Protein AF-L0AUC4-F1 (afdb_monomer_lite)

Secondary structure (DSSP, 8-state):
-----PPPEEEEE--SSS----TTS-TTEEEEE-TT---TTEEEEEEEESSS--EEEEEEEETTEEPSS--SEEEEEEEEEEEESSTTS--EEEEEEEEEETTEEEEEEEEEEEETTEEEEEEE------HHHHHHHHHHHH-S-TTTS-S--TTEEEE-GGGHHHHHHHHHHHHHHHHHHHHHHHHHHHHHHHHS-HHHHTTS-----

Sequence (209 aa):
MESRIDNPTFTIDLKRDQDYSLAQNAEVITVSNNQLLQIDGYNVCLHKPTKDGDYKVNKFLFGGEQEGLPKDLQNVTSVNVFVPETDSVKLIVRVCVAMVFNNETINLALYFVEDTENWSIYLYMEDFEHVGKIREVIDIFNCTDPLELSFNHDALFKIQLENLNSQIEEAATSYLYSKYDLWTRITRWVQELFSLPQGLRNSHFAPFF

pLDDT: mean 78.93, std 14.32, range [34.53, 94.69]

Radius of gyration: 20.67 Å; chains: 1; bounding box: 38×56×66 Å

Structure (mmCIF, N/CA/C/O backbone):
data_AF-L0AUC4-F1
#
_entry.id   AF-L0AUC4-F1
#
loop_
_atom_site.group_PDB
_atom_site.id
_atom_site.type_symbol
_atom_site.label_atom_id
_atom_site.label_alt_id
_atom_site.label_comp_id
_atom_site.label_asym_id
_atom_site.label_entity_id
_atom_site.label_seq_id
_atom_site.pdbx_PDB_ins_code
_atom_site.Cartn_x
_atom_site.Cartn_y
_atom_site.Cartn_z
_atom_site.occupancy
_atom_site.B_iso_or_equiv
_atom_site.auth_seq_id
_atom_site.auth_comp_id
_atom_site.auth_asym_id
_atom_site.auth_atom_id
_atom_site.pdbx_PDB_model_num
ATOM 1 N N . MET A 1 1 ? 17.150 30.083 -2.539 1.00 37.28 1 MET A N 1
ATOM 2 C CA . MET A 1 1 ? 16.573 29.533 -1.298 1.00 37.28 1 MET A CA 1
ATOM 3 C C . MET A 1 1 ? 15.227 28.965 -1.702 1.00 37.28 1 MET A C 1
ATOM 5 O O . MET A 1 1 ? 14.257 29.704 -1.772 1.00 37.28 1 MET A O 1
ATOM 9 N N . GLU A 1 2 ? 15.209 27.715 -2.156 1.00 34.53 2 GLU A N 1
ATOM 10 C CA . GLU A 1 2 ? 13.952 27.041 -2.482 1.00 34.53 2 GLU A CA 1
ATOM 11 C C . GLU A 1 2 ? 13.257 26.759 -1.154 1.00 34.53 2 GLU A C 1
ATOM 13 O O . GLU A 1 2 ? 13.832 26.123 -0.268 1.00 34.53 2 GLU A O 1
ATOM 18 N N . SER A 1 3 ? 12.068 27.327 -0.963 1.00 36.88 3 SER A N 1
ATOM 19 C CA . SER A 1 3 ? 11.207 26.941 0.145 1.00 36.88 3 SER A CA 1
ATOM 20 C C . SER A 1 3 ? 10.953 25.447 0.001 1.00 36.88 3 SER A C 1
ATOM 22 O O . SER A 1 3 ? 10.359 25.037 -0.996 1.00 36.88 3 SER A O 1
ATOM 24 N N . ARG A 1 4 ? 11.412 24.636 0.961 1.00 42.62 4 ARG A N 1
ATOM 25 C CA . ARG A 1 4 ? 10.915 23.268 1.102 1.00 42.62 4 ARG A CA 1
ATOM 26 C C . ARG A 1 4 ? 9.406 23.391 1.264 1.00 42.62 4 ARG A C 1
ATOM 28 O O . ARG A 1 4 ? 8.939 23.891 2.282 1.00 42.62 4 ARG A O 1
ATOM 35 N N . ILE A 1 5 ? 8.664 23.064 0.213 1.00 54.06 5 ILE A N 1
ATOM 36 C CA . ILE A 1 5 ? 7.237 22.825 0.346 1.00 54.06 5 ILE A CA 1
ATOM 37 C C . ILE A 1 5 ? 7.192 21.523 1.129 1.00 54.06 5 ILE A C 1
ATOM 39 O O . ILE A 1 5 ? 7.572 20.481 0.602 1.00 54.06 5 ILE A O 1
ATOM 43 N N . ASP A 1 6 ? 6.875 21.607 2.418 1.00 71.25 6 ASP A N 1
ATOM 44 C CA . ASP A 1 6 ? 6.679 20.408 3.218 1.00 71.25 6 ASP A CA 1
ATOM 45 C C . ASP A 1 6 ? 5.544 19.607 2.574 1.00 71.25 6 ASP A C 1
ATOM 47 O O . ASP A 1 6 ? 4.455 20.141 2.332 1.00 71.25 6 ASP A O 1
ATOM 51 N N . ASN A 1 7 ? 5.814 18.339 2.252 1.00 80.50 7 ASN A N 1
ATOM 52 C CA . ASN A 1 7 ? 4.812 17.459 1.667 1.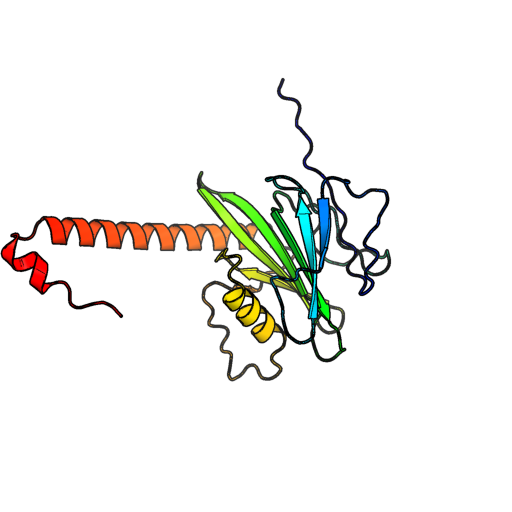00 80.50 7 ASN A CA 1
ATOM 53 C C . ASN A 1 7 ? 3.585 17.389 2.596 1.00 80.50 7 ASN A C 1
ATOM 55 O O . ASN A 1 7 ? 3.751 17.309 3.824 1.00 80.50 7 ASN A O 1
ATOM 59 N N . PRO A 1 8 ? 2.353 17.401 2.047 1.00 88.69 8 PRO A N 1
ATOM 60 C CA . PRO A 1 8 ? 1.145 17.269 2.848 1.00 88.69 8 PRO A CA 1
ATOM 61 C C . PRO A 1 8 ? 1.261 16.065 3.779 1.00 88.69 8 PRO A C 1
ATOM 63 O O . PRO A 1 8 ? 1.722 15.002 3.376 1.00 88.69 8 PRO A O 1
ATOM 66 N N . THR A 1 9 ? 0.881 16.230 5.040 1.00 89.81 9 THR A N 1
ATOM 67 C CA . THR A 1 9 ? 0.998 15.165 6.038 1.00 89.81 9 THR A CA 1
ATOM 68 C C . THR A 1 9 ? -0.386 14.638 6.398 1.00 89.81 9 THR A C 1
ATOM 70 O O . THR A 1 9 ? -1.322 15.413 6.600 1.00 89.81 9 THR A O 1
ATOM 73 N N . PHE A 1 10 ? -0.515 13.315 6.482 1.00 90.69 10 PHE A N 1
ATOM 74 C CA . PHE A 1 10 ? -1.773 12.639 6.775 1.00 90.69 10 PHE A CA 1
ATOM 75 C C . PHE A 1 10 ? -1.576 11.540 7.822 1.00 90.69 10 PHE A C 1
ATOM 77 O O . PHE A 1 10 ? -0.601 10.788 7.787 1.00 90.69 10 PHE A O 1
ATOM 84 N N . THR A 1 11 ? -2.498 11.451 8.773 1.00 91.25 11 THR A N 1
ATOM 85 C CA . THR A 1 11 ? -2.613 10.339 9.718 1.00 91.25 11 THR A CA 1
ATOM 86 C C . THR A 1 11 ? -3.752 9.442 9.268 1.00 91.25 11 THR A C 1
ATOM 88 O O . THR A 1 11 ? -4.858 9.923 9.021 1.00 91.25 11 THR A O 1
ATOM 91 N N . ILE A 1 12 ? -3.476 8.147 9.168 1.00 89.56 12 ILE A N 1
ATOM 92 C CA . ILE A 1 12 ? -4.451 7.158 8.720 1.00 89.56 12 ILE A CA 1
ATOM 93 C C . ILE A 1 12 ? -5.047 6.495 9.955 1.00 89.56 12 ILE A C 1
ATOM 95 O O . ILE A 1 12 ? -4.340 5.792 10.671 1.00 89.56 12 ILE A O 1
ATOM 99 N N . ASP A 1 13 ? -6.327 6.740 10.216 1.00 86.62 13 ASP A N 1
ATOM 100 C CA . ASP A 1 13 ? -7.080 5.921 11.164 1.00 86.62 13 ASP A CA 1
ATOM 101 C C . ASP A 1 13 ? -7.479 4.621 10.461 1.00 86.62 13 ASP A C 1
ATOM 103 O O . ASP A 1 13 ? -7.867 4.647 9.305 1.00 86.62 13 ASP A O 1
ATOM 107 N N . LEU A 1 14 ? -7.301 3.480 11.104 1.00 87.12 14 LEU A N 1
ATOM 108 C CA . LEU A 1 14 ? -7.606 2.147 10.590 1.00 87.12 14 LEU A CA 1
ATOM 109 C C . LEU A 1 14 ? -8.900 1.604 11.183 1.00 87.12 14 LEU A C 1
ATOM 111 O O . LEU A 1 14 ? -9.285 0.467 10.897 1.00 87.12 14 LEU A O 1
ATOM 115 N N . LYS A 1 15 ? -9.566 2.403 12.022 1.00 74.38 15 LYS A N 1
ATOM 116 C CA . LYS A 1 15 ? -10.852 2.040 12.582 1.00 74.38 15 LYS A CA 1
ATOM 117 C C . LYS A 1 15 ? -11.817 1.708 11.442 1.00 74.38 15 LYS A C 1
ATOM 119 O O . LYS A 1 15 ? -11.836 2.339 10.388 1.00 74.38 15 LYS A O 1
ATOM 124 N N . ARG A 1 16 ? -12.594 0.645 11.648 1.00 68.38 16 ARG A N 1
ATOM 125 C CA . ARG A 1 16 ? -13.522 0.084 10.654 1.00 68.38 16 ARG A CA 1
ATOM 126 C C . ARG A 1 16 ? -14.772 0.961 10.447 1.00 68.38 16 ARG A C 1
ATOM 128 O O . ARG A 1 16 ? -15.799 0.465 9.994 1.00 68.38 16 ARG A O 1
ATOM 135 N N . ASP A 1 17 ? -14.719 2.235 10.827 1.00 59.97 17 ASP A N 1
ATOM 136 C CA . ASP A 1 17 ? -15.778 3.219 10.657 1.00 59.97 17 ASP A CA 1
ATOM 137 C C . ASP A 1 17 ? -15.373 4.284 9.630 1.00 59.97 17 ASP A C 1
ATOM 139 O O . ASP A 1 17 ? -14.209 4.590 9.403 1.00 59.97 17 ASP A O 1
ATOM 143 N N . GLN A 1 18 ? -16.368 4.811 8.924 1.00 52.47 18 GLN A N 1
ATOM 144 C CA . GLN A 1 18 ? -16.164 5.647 7.738 1.00 52.47 18 GLN A CA 1
ATOM 145 C C . GLN A 1 18 ? -15.697 7.082 8.065 1.00 52.47 18 GLN A C 1
ATOM 147 O O . GLN A 1 18 ? -15.513 7.890 7.154 1.00 52.47 18 GLN A O 1
ATOM 152 N N . ASP A 1 19 ? -15.481 7.409 9.342 1.00 56.19 19 ASP A N 1
ATOM 153 C CA . ASP A 1 19 ? -15.193 8.764 9.817 1.00 56.19 19 ASP A CA 1
ATOM 154 C C . ASP A 1 19 ? -13.679 9.012 9.966 1.00 56.19 19 ASP A C 1
ATOM 156 O O . ASP A 1 19 ? -13.145 9.191 11.056 1.00 56.19 19 ASP A O 1
ATOM 160 N N . TYR A 1 20 ? -12.967 9.113 8.840 1.00 61.56 20 TYR A N 1
ATOM 161 C CA . TYR A 1 20 ? -11.516 9.388 8.784 1.00 61.56 20 TYR A CA 1
ATOM 162 C C . TYR A 1 20 ? -11.139 10.868 9.046 1.00 61.56 20 TYR A C 1
ATOM 164 O O . TYR A 1 20 ? -10.078 11.353 8.636 1.00 61.56 20 TYR A O 1
ATOM 172 N N . SER A 1 21 ? -12.013 11.629 9.708 1.00 59.97 21 SER A N 1
ATOM 173 C CA . SER A 1 21 ? -11.888 13.086 9.847 1.00 59.97 21 SER A CA 1
ATOM 174 C C . SER A 1 21 ? -11.099 13.482 11.099 1.00 59.97 21 SER A C 1
ATOM 176 O O . SER A 1 21 ? -11.662 13.887 12.115 1.00 59.97 21 SER A O 1
ATOM 178 N N . LEU A 1 22 ? -9.767 13.408 11.023 1.00 67.75 22 LEU A N 1
ATOM 179 C CA . LEU A 1 22 ? -8.876 13.985 12.034 1.00 67.75 22 LEU A CA 1
ATOM 180 C C . LEU A 1 22 ? -8.555 15.444 11.680 1.00 67.75 22 LEU A C 1
ATOM 182 O O . LEU A 1 22 ? -8.049 15.720 10.599 1.00 67.75 22 LEU A O 1
ATOM 186 N N . ALA A 1 23 ? -8.759 16.378 12.617 1.00 67.12 23 ALA A N 1
ATOM 187 C CA . ALA A 1 23 ? -8.572 17.826 12.398 1.00 67.12 23 ALA A CA 1
ATOM 188 C C . ALA A 1 23 ? -7.155 18.253 11.947 1.00 67.12 23 ALA A C 1
ATOM 190 O O . ALA A 1 23 ? -6.955 19.369 11.483 1.00 67.12 23 ALA A O 1
ATOM 191 N N . GLN A 1 24 ? -6.168 17.376 12.118 1.00 76.75 24 GLN A N 1
ATOM 192 C CA . GLN A 1 24 ? -4.754 17.577 11.783 1.00 76.75 24 GLN A CA 1
ATOM 193 C C . GLN A 1 24 ? -4.371 17.022 10.399 1.00 76.75 24 GLN A C 1
ATOM 195 O O . GLN A 1 24 ? -3.228 17.178 9.974 1.00 76.75 24 GLN A O 1
ATOM 200 N N . ASN A 1 25 ? -5.303 16.369 9.701 1.00 82.75 25 ASN A N 1
ATOM 201 C CA . ASN A 1 25 ? -5.076 15.846 8.361 1.00 82.75 25 ASN A CA 1
ATOM 202 C C . ASN A 1 25 ? -5.181 16.959 7.314 1.00 82.75 25 ASN A C 1
ATOM 204 O O . ASN A 1 25 ? -6.081 17.794 7.363 1.00 82.75 25 ASN A O 1
ATOM 208 N N . ALA A 1 26 ? -4.261 16.961 6.348 1.00 82.31 26 ALA A N 1
ATOM 209 C CA . ALA A 1 26 ? -4.276 17.940 5.270 1.00 82.31 26 ALA A CA 1
ATOM 210 C C . ALA A 1 26 ? -5.518 17.773 4.372 1.00 82.31 26 ALA A C 1
ATOM 212 O O . ALA A 1 26 ? -5.733 16.703 3.806 1.00 82.31 26 ALA A O 1
ATOM 213 N N . GLU A 1 27 ? -6.281 18.855 4.169 1.00 83.56 27 GLU A N 1
ATOM 214 C CA . GLU A 1 27 ? -7.519 18.874 3.359 1.00 83.56 27 GLU A CA 1
ATOM 215 C C . GLU A 1 27 ? -7.305 18.475 1.889 1.00 83.56 27 GLU A C 1
ATOM 217 O O . GLU A 1 27 ? -8.236 18.073 1.194 1.00 83.56 27 GLU A O 1
ATOM 222 N N . VAL A 1 28 ? -6.068 18.586 1.396 1.00 83.81 28 VAL A N 1
ATOM 223 C CA . VAL A 1 28 ? -5.704 18.217 0.022 1.00 83.81 28 VAL A CA 1
ATOM 224 C C . VAL A 1 28 ? -5.674 16.706 -0.208 1.00 83.81 28 VAL A C 1
ATOM 226 O O . VAL A 1 28 ? -5.578 16.297 -1.364 1.00 83.81 28 VAL A O 1
ATOM 229 N N . ILE A 1 29 ? -5.750 15.891 0.849 1.00 86.38 29 ILE A N 1
ATOM 230 C CA . ILE A 1 29 ? -5.845 14.432 0.775 1.00 86.38 29 ILE A CA 1
ATOM 231 C C . ILE A 1 29 ? -7.301 14.026 0.988 1.00 86.38 29 ILE A C 1
ATOM 233 O O . ILE A 1 29 ? -7.890 14.267 2.039 1.00 86.38 29 ILE A O 1
ATOM 237 N N . THR A 1 30 ? -7.881 13.391 -0.022 1.00 86.94 30 THR A N 1
ATOM 238 C CA . THR A 1 30 ? -9.252 12.881 0.028 1.00 86.94 30 THR A CA 1
ATOM 239 C C . THR A 1 30 ? -9.292 11.452 0.530 1.00 86.94 30 THR A C 1
ATOM 241 O O . THR A 1 30 ? -8.453 10.634 0.151 1.00 86.94 30 THR A O 1
ATOM 244 N N . VAL A 1 31 ? -10.323 11.159 1.319 1.00 87.69 31 VAL A N 1
ATOM 245 C CA . VAL A 1 31 ? -10.723 9.803 1.690 1.00 87.69 31 VAL A CA 1
ATOM 246 C C . VAL A 1 31 ? -12.021 9.481 0.964 1.00 87.69 31 VAL A C 1
ATOM 248 O O . VAL A 1 31 ? -12.967 10.265 1.004 1.00 87.69 31 VAL A O 1
ATOM 251 N N . SER A 1 32 ? -12.065 8.358 0.257 1.00 87.19 32 SER A N 1
ATOM 252 C CA . SER A 1 32 ? -13.257 7.931 -0.480 1.00 87.19 32 SER A CA 1
ATOM 253 C C . SER A 1 32 ? -13.333 6.415 -0.557 1.00 87.19 32 SER A C 1
ATOM 255 O O . SER A 1 32 ? -12.301 5.751 -0.570 1.00 87.19 32 SER A O 1
ATOM 257 N N . ASN A 1 33 ? -14.538 5.860 -0.670 1.00 86.94 33 ASN A N 1
ATOM 258 C CA . ASN A 1 33 ? -14.680 4.438 -0.970 1.00 86.94 33 ASN A CA 1
ATOM 259 C C . ASN A 1 33 ? -14.198 4.172 -2.403 1.00 86.94 33 ASN A C 1
ATOM 261 O O . ASN A 1 33 ? -14.657 4.812 -3.356 1.00 86.94 33 ASN A O 1
ATOM 265 N N . ASN A 1 34 ?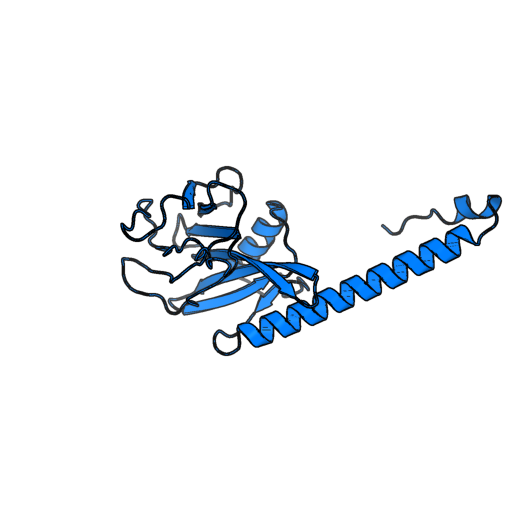 -13.274 3.228 -2.563 1.00 83.69 34 ASN A N 1
ATOM 266 C CA . ASN A 1 34 ? -12.691 2.881 -3.849 1.00 83.69 34 ASN A CA 1
ATOM 267 C C . ASN A 1 34 ? -13.646 1.997 -4.655 1.00 83.69 34 ASN A C 1
ATOM 269 O O . ASN A 1 34 ? -13.553 0.774 -4.650 1.00 83.69 34 ASN A O 1
ATOM 273 N N . GLN A 1 35 ? -14.564 2.625 -5.386 1.00 77.19 35 GLN A N 1
ATOM 274 C CA . GLN A 1 35 ? -15.549 1.906 -6.200 1.00 77.19 35 GLN A CA 1
ATOM 275 C C . GLN A 1 35 ? -14.930 1.096 -7.349 1.00 77.19 35 GLN A C 1
ATOM 277 O O . GLN A 1 35 ? -15.579 0.188 -7.862 1.00 77.19 35 GLN A O 1
ATOM 282 N N . LEU A 1 36 ? -13.700 1.421 -7.761 1.00 78.38 36 LEU A N 1
ATOM 283 C CA . LEU A 1 36 ? -12.989 0.713 -8.828 1.00 78.38 36 LEU A CA 1
ATOM 284 C C . LEU A 1 36 ? -12.323 -0.573 -8.323 1.00 78.38 36 LEU A C 1
ATOM 286 O O . LEU A 1 36 ? -12.104 -1.494 -9.108 1.00 78.38 36 LEU A O 1
ATOM 290 N N . LEU A 1 37 ? -12.017 -0.645 -7.025 1.00 82.12 37 LEU A N 1
ATOM 291 C CA . LEU A 1 37 ? -11.352 -1.779 -6.395 1.00 82.12 37 LEU A CA 1
ATOM 292 C C . LEU A 1 37 ? -12.349 -2.551 -5.527 1.00 82.12 37 LEU A C 1
ATOM 294 O O . LEU A 1 37 ? -12.335 -2.465 -4.304 1.00 82.12 37 LEU A O 1
ATOM 298 N N . GLN A 1 38 ? -13.231 -3.304 -6.184 1.00 81.56 38 GLN A N 1
ATOM 299 C CA . GLN A 1 38 ? -14.172 -4.194 -5.506 1.00 81.56 38 GLN A CA 1
ATOM 300 C C . GLN A 1 38 ? -13.482 -5.523 -5.190 1.00 81.56 38 GLN A C 1
ATOM 302 O O . GLN A 1 38 ? -13.178 -6.308 -6.095 1.00 81.56 38 GLN A O 1
ATOM 307 N N . ILE A 1 39 ? -13.212 -5.768 -3.911 1.00 86.44 39 ILE A N 1
ATOM 308 C CA . ILE A 1 39 ? -12.684 -7.039 -3.413 1.00 86.44 39 ILE A CA 1
ATOM 309 C C . ILE A 1 39 ? -13.711 -7.623 -2.455 1.00 86.44 39 ILE A C 1
ATOM 311 O O . ILE A 1 39 ? -14.190 -6.931 -1.559 1.00 86.44 39 ILE A O 1
ATOM 315 N N . ASP A 1 40 ? -14.062 -8.885 -2.677 1.00 86.19 40 ASP A N 1
ATOM 316 C CA . ASP A 1 40 ? -15.114 -9.552 -1.921 1.00 86.19 40 ASP A CA 1
ATOM 317 C C . ASP A 1 40 ? -14.748 -9.610 -0.429 1.00 86.19 40 ASP A C 1
ATOM 319 O O . ASP A 1 40 ? -13.617 -9.931 -0.063 1.00 86.19 40 ASP A O 1
ATOM 323 N N . GLY A 1 41 ? -15.709 -9.268 0.434 1.00 88.56 41 GLY A N 1
ATOM 324 C CA . GLY A 1 41 ? -15.521 -9.232 1.887 1.00 88.56 41 GLY A CA 1
ATOM 325 C C . GLY A 1 41 ? -14.831 -7.975 2.424 1.00 88.56 41 GLY A C 1
ATOM 326 O O . GLY A 1 41 ? -14.564 -7.917 3.626 1.00 88.56 41 GLY A O 1
ATOM 327 N N . TYR A 1 42 ? -14.563 -6.972 1.578 1.00 90.50 42 TYR A N 1
ATOM 328 C CA . TYR A 1 42 ? -13.903 -5.730 1.971 1.00 90.50 42 TYR A CA 1
ATOM 329 C C . TYR A 1 42 ? -14.659 -4.471 1.555 1.00 90.50 42 TYR A C 1
ATOM 331 O O . TYR A 1 42 ? -15.012 -4.289 0.390 1.00 90.50 42 TYR A O 1
ATOM 339 N N . ASN A 1 43 ? -14.739 -3.515 2.481 1.00 89.62 43 ASN A N 1
ATOM 340 C CA . ASN A 1 43 ? -14.933 -2.112 2.145 1.00 89.62 43 ASN A CA 1
ATOM 341 C C . ASN A 1 43 ? -13.560 -1.444 1.979 1.00 89.62 43 ASN A C 1
ATOM 343 O O . ASN A 1 43 ? -12.753 -1.424 2.908 1.00 89.62 43 ASN A O 1
ATOM 347 N N . VAL A 1 44 ? -13.278 -0.902 0.796 1.00 90.56 44 VAL A N 1
ATOM 348 C CA . VAL A 1 44 ? -11.964 -0.326 0.488 1.00 90.56 44 VAL A CA 1
ATOM 349 C C . VAL A 1 44 ? -12.002 1.191 0.611 1.00 90.56 44 VAL A C 1
ATOM 351 O O . VAL A 1 44 ? -12.615 1.870 -0.212 1.00 90.56 44 VAL A O 1
ATOM 354 N N . CYS A 1 45 ? -11.280 1.734 1.586 1.00 90.25 45 CYS A N 1
ATOM 355 C CA . CYS A 1 45 ? -11.084 3.172 1.753 1.00 90.25 45 CYS A CA 1
ATOM 356 C C . CYS A 1 45 ? -9.793 3.607 1.048 1.00 90.25 45 CYS A C 1
ATOM 358 O O . CYS A 1 45 ? -8.704 3.144 1.385 1.00 90.25 45 CYS A O 1
ATOM 360 N N . LEU A 1 46 ? -9.905 4.500 0.067 1.00 90.81 46 LEU A N 1
ATOM 361 C CA . LEU A 1 46 ? -8.786 5.077 -0.673 1.00 90.81 46 LEU A CA 1
ATOM 362 C C . LEU A 1 46 ? -8.451 6.468 -0.140 1.00 90.81 46 LEU A C 1
ATOM 364 O O . LEU A 1 46 ? -9.270 7.387 -0.208 1.00 90.81 46 LEU A O 1
ATOM 368 N N . HIS A 1 47 ? -7.209 6.611 0.306 1.00 91.88 47 HIS A N 1
ATOM 369 C CA . HIS A 1 47 ? -6.543 7.866 0.616 1.00 91.88 47 HIS A CA 1
ATOM 370 C C . HIS A 1 47 ? -5.677 8.272 -0.570 1.00 91.88 47 HIS A C 1
ATOM 372 O O . HIS A 1 47 ? -4.767 7.536 -0.958 1.00 91.88 47 HIS A O 1
ATOM 378 N N . LYS A 1 48 ? -5.957 9.435 -1.155 1.00 90.56 48 LYS A N 1
ATOM 379 C CA . LYS A 1 48 ? -5.172 9.970 -2.272 1.00 90.56 48 LYS A CA 1
ATOM 380 C C . LYS A 1 48 ? -5.196 11.497 -2.302 1.00 90.56 48 LYS A C 1
ATOM 382 O O . LYS A 1 48 ? -6.196 12.089 -1.878 1.00 90.56 48 LYS A O 1
ATOM 387 N N . PRO A 1 49 ? -4.145 12.148 -2.819 1.00 89.12 49 PRO A N 1
ATOM 388 C CA . PRO A 1 49 ? -4.158 13.586 -3.020 1.00 89.12 49 PRO A CA 1
ATOM 389 C C . PRO A 1 49 ? -5.174 13.994 -4.100 1.00 89.12 49 PRO A C 1
ATOM 391 O O . PRO A 1 49 ? -5.457 13.263 -5.047 1.00 89.12 49 PRO A O 1
ATOM 394 N N . THR A 1 50 ? -5.746 15.186 -3.939 1.00 85.00 50 THR A N 1
ATOM 395 C CA . THR A 1 50 ? -6.707 15.806 -4.877 1.00 85.00 50 THR A CA 1
ATOM 396 C C . THR A 1 50 ? -6.078 16.225 -6.203 1.00 85.00 50 THR A C 1
ATOM 398 O O . THR A 1 50 ? -6.785 16.425 -7.190 1.00 85.00 50 THR A O 1
ATOM 401 N N . LYS A 1 51 ? -4.758 16.395 -6.216 1.00 83.56 51 LYS A N 1
ATOM 402 C CA . LYS A 1 51 ? -3.940 16.707 -7.386 1.00 83.56 51 LYS A CA 1
ATOM 403 C C . LYS A 1 51 ? -2.805 15.699 -7.453 1.00 83.56 51 LYS A C 1
ATOM 405 O O . LYS A 1 51 ? -2.418 15.167 -6.416 1.00 83.56 51 LYS A O 1
ATOM 410 N N . ASP A 1 52 ? -2.259 15.497 -8.646 1.00 77.69 52 ASP A N 1
ATOM 411 C CA . ASP A 1 52 ? -1.074 14.662 -8.823 1.00 77.69 52 ASP A CA 1
ATOM 412 C C . ASP A 1 52 ? 0.046 15.140 -7.894 1.00 77.69 52 ASP A C 1
ATOM 414 O O . ASP A 1 52 ? 0.361 16.334 -7.828 1.00 77.69 52 ASP A O 1
ATOM 418 N N . GLY A 1 53 ? 0.611 14.203 -7.145 1.00 83.62 53 GLY A N 1
ATOM 419 C CA . GLY A 1 53 ? 1.618 14.477 -6.137 1.00 83.62 53 GLY A CA 1
ATOM 420 C C . GLY A 1 53 ? 1.750 13.320 -5.163 1.00 83.62 53 GLY A C 1
ATOM 421 O O . GLY A 1 53 ? 0.998 12.345 -5.216 1.00 83.62 53 GLY A O 1
ATOM 422 N N . ASP A 1 54 ? 2.716 13.451 -4.271 1.00 90.69 54 ASP A N 1
ATOM 423 C CA . ASP A 1 54 ? 2.901 12.554 -3.149 1.00 90.69 54 ASP A CA 1
ATOM 424 C C . ASP A 1 54 ? 2.589 13.262 -1.826 1.00 90.69 54 ASP A C 1
ATOM 426 O O . ASP A 1 54 ? 2.358 14.474 -1.751 1.00 90.69 54 ASP A O 1
ATOM 430 N N . TYR A 1 55 ? 2.500 12.471 -0.766 1.00 92.88 55 TYR A N 1
ATOM 431 C CA . TYR A 1 55 ? 2.283 12.965 0.578 1.00 92.88 55 TYR A CA 1
ATOM 432 C C . TYR A 1 55 ? 3.026 12.107 1.599 1.00 92.88 55 TYR A C 1
ATOM 434 O O . TYR A 1 55 ? 3.587 11.051 1.295 1.00 92.88 55 TYR A O 1
ATOM 442 N N . LYS A 1 56 ? 3.064 12.594 2.834 1.00 93.75 56 LYS A N 1
ATOM 443 C CA . LYS A 1 56 ? 3.658 11.903 3.970 1.00 93.75 56 LYS A CA 1
ATOM 444 C C . LYS A 1 56 ? 2.564 11.231 4.791 1.00 93.75 56 LYS A C 1
ATOM 446 O O . LYS A 1 56 ? 1.658 11.906 5.286 1.00 93.75 56 LYS A O 1
ATOM 451 N N . VAL A 1 57 ? 2.690 9.929 5.033 1.00 93.25 57 VAL A N 1
ATOM 452 C CA . VAL A 1 57 ? 1.906 9.253 6.075 1.00 93.25 57 VAL A CA 1
ATOM 453 C C . VAL A 1 57 ? 2.673 9.351 7.389 1.00 93.25 57 VAL A C 1
ATOM 455 O O . VAL A 1 57 ? 3.738 8.766 7.556 1.00 93.25 57 VAL A O 1
ATOM 458 N N . ASN A 1 58 ? 2.139 10.124 8.332 1.00 91.94 58 ASN A N 1
ATOM 459 C CA . ASN A 1 58 ? 2.778 10.372 9.623 1.00 91.94 58 ASN A CA 1
ATOM 460 C C . ASN A 1 58 ? 2.770 9.124 10.507 1.00 91.94 58 ASN A C 1
ATOM 462 O O . ASN A 1 58 ? 3.796 8.715 11.042 1.00 91.94 58 ASN A O 1
ATOM 466 N N . LYS A 1 59 ? 1.586 8.539 10.682 1.00 91.69 59 LYS A N 1
ATOM 467 C CA . LYS A 1 59 ? 1.344 7.383 11.542 1.00 91.69 59 LYS A CA 1
ATOM 468 C C . LYS A 1 59 ? 0.016 6.726 11.184 1.00 91.69 59 LYS A C 1
ATOM 470 O O . LYS A 1 59 ? -0.835 7.345 10.536 1.00 91.69 59 LYS A O 1
ATOM 475 N N . PHE A 1 60 ? -0.151 5.516 11.695 1.00 91.56 60 PHE A N 1
ATOM 476 C CA . PHE A 1 60 ? -1.395 4.764 11.672 1.00 91.56 60 PHE A CA 1
ATOM 477 C C . PHE A 1 60 ? -1.994 4.737 13.076 1.00 91.56 60 PHE A C 1
ATOM 479 O O . PHE A 1 60 ? -1.255 4.623 14.061 1.00 91.56 60 PHE A O 1
ATOM 486 N N . LEU A 1 61 ? -3.310 4.888 13.163 1.00 89.31 61 LEU A N 1
ATOM 487 C CA . LEU A 1 61 ? -4.070 4.781 14.402 1.00 89.31 61 LEU A CA 1
ATOM 488 C C . LEU A 1 61 ? -5.109 3.666 14.279 1.00 89.31 61 LEU A C 1
ATOM 490 O O . LEU A 1 61 ? -5.585 3.421 13.181 1.00 89.31 61 LEU A O 1
ATOM 494 N N . PHE A 1 62 ? -5.506 3.046 15.383 1.00 85.94 62 PHE A N 1
ATOM 495 C CA . PHE A 1 62 ? -6.691 2.200 15.471 1.00 85.94 62 PHE A CA 1
ATOM 496 C C . PHE A 1 62 ? -7.515 2.666 16.671 1.00 85.94 62 PHE A C 1
ATOM 498 O O . PHE A 1 62 ? -7.089 2.563 17.819 1.00 85.94 62 PHE A O 1
ATOM 505 N N . GLY A 1 63 ? -8.676 3.281 16.429 1.00 76.75 63 GLY A N 1
ATOM 506 C CA . GLY A 1 63 ? -9.483 3.805 17.539 1.00 76.75 63 GLY A CA 1
ATOM 507 C C . GLY A 1 63 ? -8.825 4.956 18.306 1.00 76.75 63 GLY A C 1
ATOM 508 O O . GLY A 1 63 ? -9.129 5.162 19.478 1.00 76.75 63 GLY A O 1
ATOM 509 N N . GLY A 1 64 ? -7.930 5.707 17.656 1.00 77.25 64 GLY A N 1
ATOM 510 C CA . GLY A 1 64 ? -7.155 6.787 18.272 1.00 77.25 64 GLY A CA 1
ATOM 511 C C . GLY A 1 64 ? -5.870 6.336 18.977 1.00 77.25 64 GLY A C 1
ATOM 512 O O . GLY A 1 64 ? -5.031 7.186 19.292 1.00 77.25 64 GLY A O 1
ATOM 513 N N . GLU A 1 65 ? -5.673 5.032 19.174 1.00 85.44 65 GLU A N 1
ATOM 514 C CA . GLU A 1 65 ? -4.418 4.468 19.669 1.00 85.44 65 GLU A CA 1
ATOM 515 C C . GLU A 1 65 ? -3.442 4.259 18.518 1.00 85.44 65 GLU A C 1
ATOM 517 O O . GLU A 1 65 ? -3.843 4.077 17.376 1.00 85.44 65 GLU A O 1
ATOM 522 N N . GLN A 1 66 ? -2.146 4.378 18.786 1.00 85.12 66 GLN A N 1
ATOM 523 C CA . GLN A 1 66 ? -1.148 4.299 17.731 1.00 85.12 66 GLN A CA 1
ATOM 524 C C . GLN A 1 66 ? -0.671 2.864 17.541 1.00 85.12 66 GLN A C 1
ATOM 526 O O . GLN A 1 66 ? -0.122 2.270 18.465 1.00 85.12 66 GLN A O 1
ATOM 531 N N . GLU A 1 67 ? -0.759 2.385 16.306 1.00 85.69 67 GLU A N 1
ATOM 532 C CA . GLU A 1 67 ? -0.347 1.035 15.942 1.00 85.69 67 GLU A CA 1
ATOM 533 C C . GLU A 1 67 ? 1.178 0.868 15.900 1.00 85.69 67 GLU A C 1
ATOM 535 O O . GLU A 1 67 ? 1.942 1.834 15.750 1.00 85.69 67 GLU A O 1
ATOM 540 N N . GLY A 1 68 ? 1.626 -0.388 15.978 1.00 81.94 68 GLY A N 1
ATOM 541 C CA . GLY A 1 68 ? 3.024 -0.810 15.805 1.00 81.94 68 GLY A CA 1
ATOM 542 C C . GLY A 1 68 ? 3.532 -0.747 14.357 1.00 81.94 68 GLY A C 1
ATOM 543 O O . GLY A 1 68 ? 4.474 -1.451 14.005 1.00 81.94 68 GLY A O 1
ATOM 544 N N . LEU A 1 69 ? 2.899 0.064 13.510 1.00 89.81 69 L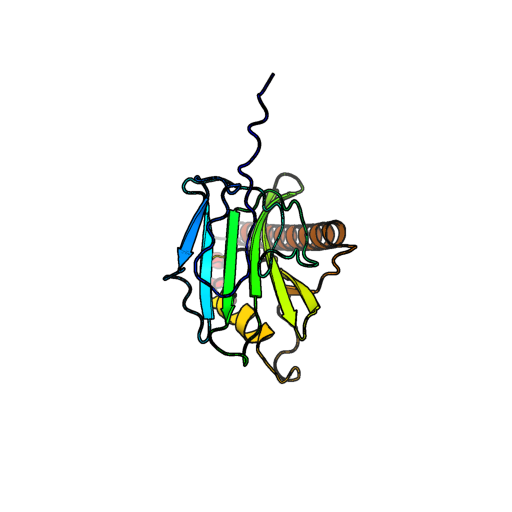EU A N 1
ATOM 545 C CA . LEU A 1 69 ? 3.208 0.208 12.090 1.00 89.81 69 LEU A CA 1
ATOM 546 C C . LEU A 1 69 ? 4.286 1.277 11.831 1.00 89.81 69 LEU A C 1
ATOM 548 O O . LEU A 1 69 ? 4.497 2.161 12.672 1.00 89.81 69 LEU A O 1
ATOM 552 N N . PRO A 1 70 ? 4.962 1.236 10.662 1.00 89.19 70 PRO A N 1
ATOM 553 C CA . PRO A 1 70 ? 5.918 2.265 10.269 1.00 89.19 70 PRO A CA 1
ATOM 554 C C . PRO A 1 70 ? 5.334 3.677 10.339 1.00 89.19 70 PRO A C 1
ATOM 556 O O . PRO A 1 70 ? 4.167 3.914 10.025 1.00 89.19 70 PRO A O 1
ATOM 559 N N . LYS A 1 71 ? 6.182 4.633 10.709 1.00 91.00 71 LYS A N 1
ATOM 560 C CA . LYS A 1 71 ? 5.845 6.056 10.778 1.00 91.00 71 LYS A CA 1
ATOM 561 C C . LYS A 1 71 ? 6.630 6.837 9.746 1.00 91.00 71 LYS A C 1
ATOM 563 O O . LYS A 1 71 ? 7.635 6.359 9.227 1.00 91.00 71 LYS A O 1
ATOM 568 N N . ASP A 1 72 ? 6.179 8.061 9.512 1.00 90.75 72 ASP A N 1
ATOM 569 C CA . ASP A 1 72 ? 6.872 9.044 8.688 1.00 90.75 72 ASP A CA 1
ATOM 570 C C . ASP A 1 72 ? 7.187 8.555 7.263 1.00 90.75 72 ASP A C 1
ATOM 572 O O . ASP A 1 72 ? 8.191 8.964 6.675 1.00 90.75 72 ASP A O 1
ATOM 576 N N . LEU A 1 73 ? 6.314 7.714 6.697 1.00 91.00 73 LEU A N 1
ATOM 577 C CA . LEU A 1 73 ? 6.451 7.202 5.335 1.00 91.00 73 LEU A CA 1
ATOM 578 C C . LEU A 1 73 ? 6.351 8.364 4.344 1.00 91.00 73 LEU A C 1
ATOM 580 O O . LEU A 1 73 ? 5.356 9.090 4.322 1.00 91.00 73 LEU A O 1
ATOM 584 N N . GLN A 1 74 ? 7.400 8.541 3.546 1.00 91.31 74 GLN A N 1
ATOM 585 C CA . GLN A 1 74 ? 7.515 9.604 2.548 1.00 91.31 74 GLN A CA 1
ATOM 586 C C . GLN A 1 74 ? 7.074 9.119 1.170 1.00 91.31 74 GLN A C 1
ATOM 588 O O . GLN A 1 74 ? 7.010 7.916 0.922 1.00 91.31 74 GLN A O 1
ATOM 593 N N . ASN A 1 75 ? 6.838 10.076 0.272 1.00 91.69 75 ASN A N 1
ATOM 594 C CA . ASN A 1 75 ? 6.551 9.850 -1.143 1.00 91.69 75 ASN A CA 1
ATOM 595 C C . ASN A 1 75 ? 5.376 8.882 -1.389 1.00 91.69 75 ASN A C 1
ATOM 597 O O . ASN A 1 75 ? 5.380 8.085 -2.331 1.00 91.69 75 ASN A O 1
ATOM 601 N N . VAL A 1 76 ? 4.376 8.919 -0.505 1.00 93.12 76 VAL A N 1
ATOM 602 C CA . VAL A 1 76 ? 3.184 8.082 -0.606 1.00 93.12 76 VAL A CA 1
ATOM 603 C C . VAL A 1 76 ? 2.284 8.658 -1.688 1.00 93.12 76 VAL A C 1
ATOM 605 O O . VAL A 1 76 ? 1.892 9.819 -1.616 1.00 93.12 76 VAL A O 1
ATOM 608 N N . THR A 1 77 ? 1.942 7.855 -2.689 1.00 92.75 77 THR A N 1
ATOM 609 C CA . THR A 1 77 ? 1.053 8.268 -3.785 1.00 92.75 77 THR A CA 1
ATOM 610 C C . THR A 1 77 ? -0.403 7.943 -3.472 1.00 92.75 77 THR A C 1
ATOM 612 O O . THR A 1 77 ? -1.308 8.708 -3.801 1.00 92.75 77 THR A O 1
ATOM 615 N N . SER A 1 78 ? -0.647 6.827 -2.782 1.00 92.62 78 SER A N 1
ATOM 616 C CA . SER A 1 78 ? -1.969 6.455 -2.283 1.00 92.62 78 SER A CA 1
ATOM 617 C C . SER A 1 78 ? -1.887 5.441 -1.146 1.00 92.62 78 SER A C 1
ATOM 619 O O . SER A 1 78 ? -0.899 4.718 -1.000 1.00 92.62 78 SER A O 1
ATOM 621 N N . VAL A 1 79 ? -2.958 5.351 -0.356 1.00 93.50 79 VAL A N 1
ATOM 622 C CA . VAL A 1 79 ? -3.176 4.242 0.579 1.00 93.50 79 VAL A CA 1
ATOM 623 C C . VAL A 1 79 ? -4.562 3.652 0.374 1.00 93.50 79 VAL A C 1
ATOM 625 O O . VAL A 1 79 ? -5.544 4.384 0.362 1.00 93.50 79 VAL A O 1
ATOM 628 N N . ASN A 1 80 ? -4.649 2.330 0.245 1.00 93.12 80 ASN A N 1
ATOM 629 C CA . ASN A 1 80 ? -5.910 1.595 0.287 1.00 93.12 80 ASN A CA 1
ATOM 630 C C . ASN A 1 80 ? -5.990 0.847 1.619 1.00 93.12 80 ASN A C 1
ATOM 632 O O . ASN A 1 80 ? -5.117 0.034 1.921 1.00 93.12 80 ASN A O 1
ATOM 636 N N . VAL A 1 81 ? -7.026 1.117 2.403 1.00 93.00 81 VAL A N 1
ATOM 637 C CA . VAL A 1 81 ? -7.350 0.365 3.616 1.00 93.00 81 VAL A CA 1
ATOM 638 C C . VAL A 1 81 ? -8.485 -0.590 3.270 1.00 93.00 81 VAL A C 1
ATOM 640 O O . VAL A 1 81 ? -9.595 -0.159 2.968 1.00 93.00 81 VAL A O 1
ATOM 643 N N . PHE A 1 82 ? -8.189 -1.883 3.276 1.00 92.75 82 PHE A N 1
ATOM 644 C CA . PHE A 1 82 ? -9.141 -2.962 3.051 1.00 92.75 82 PHE A CA 1
ATOM 645 C C . PHE A 1 82 ? -9.779 -3.312 4.394 1.00 92.75 82 PHE A C 1
ATOM 647 O O . PHE A 1 82 ? -9.258 -4.130 5.154 1.00 92.75 82 PHE A O 1
ATOM 654 N N . VAL A 1 83 ? -10.891 -2.646 4.701 1.00 90.62 83 VAL A N 1
ATOM 655 C CA . VAL A 1 83 ? -11.642 -2.844 5.940 1.00 90.62 83 VAL A CA 1
ATOM 656 C C . VAL A 1 83 ? -12.490 -4.109 5.802 1.00 90.62 83 VAL A C 1
ATOM 658 O O . VAL A 1 83 ? -13.345 -4.158 4.915 1.00 90.62 83 VAL A O 1
ATOM 661 N N . PRO A 1 84 ? -12.276 -5.131 6.644 1.00 90.38 84 PRO A N 1
ATOM 662 C CA . PRO A 1 84 ? -12.995 -6.390 6.532 1.00 90.38 84 PRO A CA 1
ATOM 663 C C . PRO A 1 84 ? -14.473 -6.194 6.907 1.00 90.38 84 PRO A C 1
ATOM 665 O O . PRO A 1 84 ? -14.787 -5.600 7.940 1.00 90.38 84 PRO A O 1
ATOM 668 N N . GLU A 1 85 ? -15.390 -6.694 6.077 1.00 88.69 85 GLU A N 1
ATOM 669 C CA . GLU A 1 85 ? -16.839 -6.663 6.345 1.00 88.69 85 GLU A CA 1
ATOM 670 C C . GLU A 1 85 ? -17.269 -7.740 7.354 1.00 88.69 85 GLU A C 1
ATOM 672 O O . GLU A 1 85 ? -18.346 -7.669 7.945 1.00 88.69 85 GLU A O 1
ATOM 677 N N . THR A 1 86 ? -16.423 -8.752 7.546 1.00 83.88 86 THR A N 1
ATOM 678 C CA . THR A 1 86 ? -16.635 -9.896 8.437 1.00 83.88 86 THR A CA 1
ATOM 679 C C . THR A 1 86 ? -15.316 -10.281 9.103 1.00 83.88 86 THR A C 1
ATOM 681 O O . THR A 1 86 ? -14.249 -9.975 8.580 1.00 83.88 86 THR A O 1
ATOM 684 N N . ASP A 1 87 ? -15.360 -11.013 10.215 1.00 81.00 87 ASP A N 1
ATOM 685 C CA . ASP A 1 87 ? -14.139 -11.440 10.920 1.00 81.00 87 ASP A CA 1
ATOM 686 C C . ASP A 1 87 ? -13.399 -12.613 10.241 1.00 81.00 87 ASP A C 1
ATOM 688 O O . ASP A 1 87 ? -12.404 -13.104 10.767 1.00 81.00 87 ASP A O 1
ATOM 692 N N . SER A 1 88 ? -13.864 -13.088 9.077 1.00 80.50 88 SER A N 1
ATOM 693 C CA . SER A 1 88 ? -13.216 -14.185 8.340 1.00 80.50 88 SER A CA 1
ATOM 694 C C . SER A 1 88 ? -12.055 -13.745 7.449 1.00 80.50 88 SER A C 1
ATOM 696 O O . SER A 1 88 ? -11.366 -14.598 6.896 1.00 80.50 88 SER A O 1
ATOM 698 N N . VAL A 1 89 ? -11.854 -12.439 7.274 1.00 87.38 89 VAL A N 1
ATOM 699 C CA . VAL A 1 89 ? -10.791 -11.870 6.439 1.00 87.38 89 VAL A CA 1
ATOM 700 C C . VAL A 1 89 ? -9.989 -10.838 7.230 1.00 87.38 89 VAL A C 1
ATOM 702 O O . VAL A 1 89 ? -10.482 -10.240 8.187 1.00 87.38 89 VAL A O 1
ATOM 705 N N . LYS A 1 90 ? -8.721 -10.655 6.859 1.00 90.06 90 LYS A N 1
ATOM 706 C CA . LYS A 1 90 ? -7.762 -9.836 7.621 1.00 90.06 90 LYS A CA 1
ATOM 707 C C . LYS A 1 90 ? -7.885 -8.359 7.275 1.00 90.06 90 LYS A C 1
ATOM 709 O O . LYS A 1 90 ? -8.132 -8.038 6.117 1.00 90.06 90 LYS A O 1
ATOM 714 N N . LEU A 1 91 ? -7.635 -7.454 8.223 1.00 91.50 91 LEU A N 1
ATOM 715 C CA . LEU A 1 91 ? -7.437 -6.034 7.912 1.00 91.50 91 LEU A CA 1
ATOM 716 C C . LEU A 1 91 ? -6.120 -5.863 7.149 1.00 91.50 91 LEU A C 1
ATOM 718 O O . LEU A 1 91 ? -5.068 -6.329 7.593 1.00 91.50 91 LEU A O 1
ATOM 722 N N . ILE A 1 92 ? -6.179 -5.206 5.990 1.00 93.94 92 ILE A N 1
ATOM 723 C CA . ILE A 1 92 ? -5.010 -5.018 5.127 1.00 93.94 92 ILE A CA 1
ATOM 724 C C . ILE A 1 92 ? -4.876 -3.541 4.766 1.00 93.94 92 ILE A C 1
ATOM 726 O O . ILE A 1 92 ? -5.846 -2.877 4.410 1.00 93.94 92 ILE A O 1
ATOM 730 N N . VAL A 1 93 ? -3.657 -3.018 4.820 1.00 94.50 93 VAL A N 1
ATOM 731 C CA . VAL A 1 93 ? -3.322 -1.652 4.416 1.00 94.50 93 VAL A CA 1
ATOM 732 C C . VAL A 1 93 ? -2.282 -1.723 3.314 1.00 94.50 93 VAL A C 1
ATOM 734 O O . VAL A 1 93 ? -1.168 -2.181 3.541 1.00 94.50 93 VAL A O 1
ATOM 737 N N . ARG A 1 94 ? -2.627 -1.253 2.119 1.00 94.69 94 ARG A N 1
ATOM 738 C CA . ARG A 1 94 ? -1.704 -1.129 0.989 1.00 94.69 94 ARG A CA 1
ATOM 739 C C . ARG A 1 94 ? -1.259 0.317 0.856 1.00 94.69 94 ARG A C 1
ATOM 741 O O . ARG A 1 94 ? -2.081 1.173 0.545 1.00 94.69 94 ARG A O 1
ATOM 748 N N . VAL A 1 95 ? 0.030 0.577 1.025 1.00 94.38 95 VAL A N 1
ATOM 749 C CA . VAL A 1 95 ? 0.658 1.888 0.839 1.00 94.38 95 VAL A CA 1
ATOM 750 C C . VAL A 1 95 ? 1.473 1.881 -0.444 1.00 94.38 95 VAL A C 1
ATOM 752 O O . VAL A 1 95 ? 2.453 1.148 -0.552 1.00 94.38 95 VAL A O 1
ATOM 755 N N . CYS A 1 96 ? 1.081 2.705 -1.409 1.00 93.31 96 CYS A N 1
ATOM 756 C CA . CYS A 1 96 ? 1.840 2.927 -2.631 1.00 93.31 96 CYS A CA 1
ATOM 757 C C . CYS A 1 96 ? 2.867 4.027 -2.410 1.00 93.31 96 CYS A C 1
ATOM 759 O O . CYS A 1 96 ? 2.518 5.122 -1.968 1.00 93.31 96 CYS A O 1
ATOM 761 N N . VAL A 1 97 ? 4.121 3.735 -2.735 1.00 91.12 97 VAL A N 1
ATOM 762 C CA . VAL A 1 97 ? 5.244 4.655 -2.564 1.00 91.12 97 VAL A CA 1
ATOM 763 C C . VAL A 1 97 ? 5.975 4.789 -3.889 1.00 91.12 97 VAL A C 1
ATOM 765 O O . VAL A 1 97 ? 6.276 3.784 -4.533 1.00 91.12 97 VAL A O 1
ATOM 768 N N . ALA A 1 98 ? 6.283 6.025 -4.268 1.00 89.25 98 ALA A N 1
ATOM 769 C CA . ALA A 1 98 ? 7.207 6.327 -5.350 1.00 89.25 98 ALA A CA 1
ATOM 770 C C . ALA A 1 98 ? 8.578 6.652 -4.751 1.00 89.25 98 ALA A C 1
ATOM 772 O O . ALA A 1 98 ? 8.720 7.553 -3.930 1.00 89.25 98 ALA A O 1
ATOM 773 N N . MET A 1 99 ? 9.620 5.933 -5.145 1.00 86.12 99 MET A N 1
ATOM 774 C CA . MET A 1 99 ? 10.976 6.184 -4.669 1.00 86.12 99 MET A CA 1
ATOM 775 C C . MET A 1 99 ? 11.924 6.414 -5.837 1.00 86.12 99 MET A C 1
ATOM 777 O O . MET A 1 99 ? 11.840 5.745 -6.862 1.00 86.12 99 MET A O 1
ATOM 781 N N . VAL A 1 100 ? 12.843 7.364 -5.678 1.00 84.94 100 VAL A N 1
ATOM 782 C CA . VAL A 1 100 ? 13.934 7.561 -6.633 1.00 84.94 100 VAL A CA 1
ATOM 783 C C . VAL A 1 100 ? 15.125 6.748 -6.152 1.00 84.94 100 VAL A C 1
ATOM 785 O O . VAL A 1 100 ? 15.679 7.024 -5.089 1.00 84.94 100 VAL A O 1
ATOM 788 N N . PHE A 1 101 ? 15.523 5.755 -6.936 1.00 80.31 101 PHE A N 1
ATOM 789 C CA . PHE A 1 101 ? 16.661 4.892 -6.650 1.00 80.31 101 PHE A CA 1
ATOM 790 C C . PHE A 1 101 ? 17.543 4.793 -7.896 1.00 80.31 101 PHE A C 1
ATOM 792 O O . PHE A 1 101 ? 17.062 4.465 -8.975 1.00 80.31 101 PHE A O 1
ATOM 799 N N . ASN A 1 102 ? 18.836 5.117 -7.778 1.00 79.19 102 ASN A N 1
ATOM 800 C CA . ASN A 1 102 ? 19.777 5.167 -8.910 1.00 79.19 102 ASN A CA 1
ATOM 801 C C . ASN A 1 102 ? 19.280 5.989 -10.124 1.00 79.19 102 ASN A C 1
ATOM 803 O O . ASN A 1 102 ? 19.473 5.587 -11.266 1.00 79.19 102 ASN A O 1
ATOM 807 N N . ASN A 1 103 ? 18.675 7.159 -9.875 1.00 79.50 103 ASN A N 1
ATOM 808 C CA . ASN A 1 103 ? 18.053 8.042 -10.882 1.00 79.5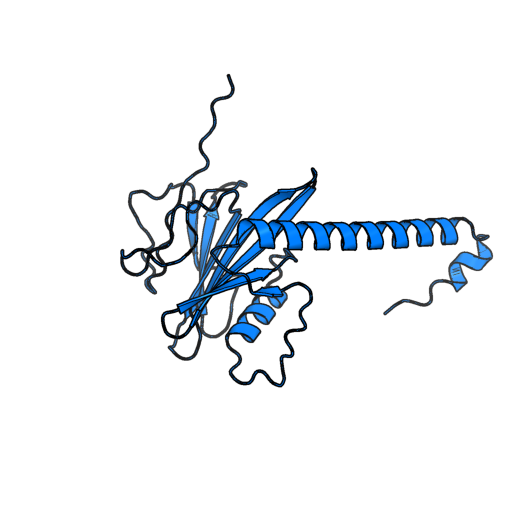0 103 ASN A CA 1
ATOM 809 C C . ASN A 1 103 ? 16.834 7.456 -11.619 1.00 79.50 103 ASN A C 1
ATOM 811 O O . ASN A 1 103 ? 16.343 8.084 -12.553 1.00 79.50 103 ASN A O 1
ATOM 815 N N . GLU A 1 104 ? 16.320 6.307 -11.188 1.00 80.75 104 GLU A N 1
ATOM 816 C CA . GLU A 1 104 ? 15.088 5.708 -11.695 1.00 80.75 104 GLU A CA 1
ATOM 817 C C . GLU A 1 104 ? 13.974 5.874 -10.660 1.00 80.75 104 GLU A C 1
ATOM 819 O O . GLU A 1 104 ? 14.186 5.670 -9.461 1.00 80.75 104 GLU A O 1
ATOM 824 N N . THR A 1 105 ? 12.774 6.236 -11.111 1.00 83.56 105 THR A N 1
ATOM 825 C CA . THR A 1 105 ? 11.587 6.203 -10.251 1.00 83.56 105 THR A CA 1
ATOM 826 C C . THR A 1 105 ? 11.040 4.784 -10.231 1.00 83.56 105 THR A C 1
ATOM 828 O O . THR A 1 105 ? 10.626 4.244 -11.257 1.00 83.56 105 THR A O 1
ATOM 831 N N . ILE A 1 106 ? 11.027 4.185 -9.048 1.00 84.75 106 ILE A N 1
ATOM 832 C CA . ILE A 1 106 ? 10.419 2.890 -8.782 1.00 84.75 106 ILE A CA 1
ATOM 833 C C . ILE A 1 106 ? 9.171 3.144 -7.960 1.00 84.75 106 ILE A C 1
ATOM 835 O O . ILE A 1 106 ? 9.231 3.763 -6.899 1.00 84.75 106 ILE A O 1
ATOM 839 N N . ASN A 1 107 ? 8.050 2.628 -8.433 1.00 85.81 107 ASN A N 1
ATOM 840 C CA . ASN A 1 107 ? 6.856 2.546 -7.622 1.00 85.81 107 ASN A CA 1
ATOM 841 C C . ASN A 1 107 ? 6.778 1.151 -7.007 1.00 85.81 107 ASN A C 1
ATOM 843 O O . ASN A 1 107 ? 7.075 0.151 -7.665 1.00 85.81 107 ASN A O 1
ATOM 847 N N . LEU A 1 108 ? 6.374 1.093 -5.747 1.00 88.56 108 LEU A N 1
ATOM 848 C CA . LEU A 1 108 ? 6.197 -0.146 -5.002 1.00 88.56 108 LEU A CA 1
ATOM 849 C C . LEU A 1 108 ? 4.962 -0.057 -4.111 1.00 88.56 108 LEU A C 1
ATOM 851 O O . LEU A 1 108 ? 4.442 1.030 -3.843 1.00 88.56 108 LEU A O 1
ATOM 855 N N . ALA A 1 109 ? 4.510 -1.208 -3.623 1.00 92.12 109 ALA A N 1
ATOM 856 C CA . ALA A 1 109 ? 3.456 -1.281 -2.625 1.00 92.12 109 ALA A CA 1
ATOM 857 C C . ALA A 1 109 ? 3.951 -1.991 -1.362 1.00 92.12 109 ALA A C 1
ATOM 859 O O . ALA A 1 109 ? 4.453 -3.111 -1.423 1.00 92.12 109 ALA A O 1
ATOM 860 N N . LEU A 1 110 ? 3.762 -1.353 -0.210 1.00 93.44 110 LEU A N 1
ATOM 861 C CA . LEU A 1 110 ? 3.882 -1.989 1.096 1.00 93.44 110 LEU A CA 1
ATOM 862 C C . LEU A 1 110 ? 2.500 -2.465 1.537 1.00 93.44 110 LEU A C 1
ATOM 864 O O . LEU A 1 110 ? 1.552 -1.685 1.537 1.00 93.44 110 LEU A O 1
ATOM 868 N N . TYR A 1 111 ? 2.388 -3.729 1.921 1.00 94.12 111 TYR A N 1
ATOM 869 C CA . TYR A 1 111 ? 1.192 -4.295 2.527 1.00 94.12 111 TYR A CA 1
ATOM 870 C C . TYR A 1 111 ? 1.439 -4.519 4.012 1.00 94.12 111 TYR A C 1
ATOM 872 O O . TYR A 1 111 ? 2.359 -5.241 4.393 1.00 94.12 111 TYR A O 1
ATOM 880 N N . PHE A 1 112 ? 0.595 -3.928 4.845 1.00 94.19 112 PHE A N 1
ATOM 881 C CA . PHE A 1 112 ? 0.503 -4.232 6.263 1.00 94.19 112 PHE A CA 1
ATOM 882 C C . PHE A 1 112 ? -0.726 -5.104 6.481 1.00 94.19 112 PHE A C 1
ATOM 884 O O . PHE A 1 112 ? -1.832 -4.704 6.131 1.00 94.19 112 PHE A O 1
ATOM 891 N N . VAL A 1 113 ? -0.525 -6.305 7.011 1.00 92.88 113 VAL A N 1
ATOM 892 C CA . VAL A 1 113 ? -1.574 -7.313 7.192 1.00 92.88 113 VAL A CA 1
ATOM 893 C C . VAL A 1 113 ? -1.699 -7.612 8.677 1.00 92.88 113 VAL A C 1
ATOM 895 O O . VAL A 1 113 ? -0.720 -8.035 9.296 1.00 92.88 113 VAL A O 1
ATOM 898 N N . GLU A 1 114 ? -2.883 -7.386 9.235 1.00 90.25 114 GLU A N 1
ATOM 899 C CA . GLU A 1 114 ? -3.199 -7.700 10.627 1.00 90.25 114 GLU A CA 1
ATOM 900 C C . GLU A 1 114 ? -3.535 -9.192 10.763 1.00 90.25 114 GLU A C 1
ATOM 902 O O . GLU A 1 114 ? -4.433 -9.704 10.093 1.00 90.25 114 GLU A O 1
ATOM 907 N N . ASP A 1 115 ? -2.816 -9.899 11.632 1.00 81.06 115 ASP A N 1
ATOM 908 C CA . ASP A 1 115 ? -3.043 -11.307 11.949 1.00 81.06 115 ASP A CA 1
ATOM 909 C C . ASP A 1 115 ? -2.963 -11.523 13.463 1.00 81.06 115 ASP A C 1
ATOM 911 O O . ASP A 1 115 ? -1.903 -11.343 14.063 1.00 81.06 115 ASP A O 1
ATOM 915 N N . THR A 1 116 ? -4.065 -11.930 14.102 1.00 72.88 116 THR A N 1
ATOM 916 C CA . THR A 1 116 ? -4.123 -12.209 15.555 1.00 72.88 116 THR A CA 1
ATOM 917 C C . THR A 1 116 ? -3.443 -11.126 16.413 1.00 72.88 116 THR A C 1
ATOM 919 O O . THR A 1 116 ? -2.564 -11.428 17.217 1.00 72.88 116 THR A O 1
ATOM 922 N N . GLU A 1 117 ? -3.807 -9.856 16.193 1.00 72.56 117 GLU A N 1
ATOM 923 C CA . GLU A 1 117 ? -3.257 -8.670 16.889 1.00 72.56 117 GLU A CA 1
ATOM 924 C C . GLU A 1 117 ? -1.776 -8.348 16.583 1.00 72.56 117 GLU A C 1
ATOM 926 O O . GLU A 1 117 ? -1.169 -7.504 17.239 1.00 72.56 117 GLU A O 1
ATOM 931 N N . ASN A 1 118 ? -1.174 -8.986 15.574 1.00 83.12 118 ASN A N 1
ATOM 932 C CA . ASN A 1 118 ? 0.179 -8.684 15.108 1.00 83.12 118 ASN A CA 1
ATOM 933 C C . ASN A 1 118 ? 0.179 -8.204 13.656 1.00 83.12 118 ASN A C 1
ATOM 935 O O . ASN A 1 118 ? -0.551 -8.713 12.808 1.00 83.12 118 ASN A O 1
ATOM 939 N N . TRP A 1 119 ? 1.071 -7.267 13.341 1.00 88.88 119 TRP A N 1
ATOM 940 C CA . TRP A 1 119 ? 1.236 -6.753 11.984 1.00 88.88 119 TRP A CA 1
ATOM 941 C C . TRP A 1 119 ? 2.359 -7.485 11.249 1.00 88.88 119 TRP A C 1
ATOM 943 O O . TRP A 1 119 ? 3.505 -7.513 11.695 1.00 88.88 119 TRP A O 1
ATOM 953 N N . SER A 1 120 ? 2.043 -8.047 10.084 1.00 90.69 120 SER A N 1
ATOM 954 C CA . SER A 1 120 ? 3.038 -8.517 9.117 1.00 90.69 120 SER A CA 1
ATOM 955 C C . SER A 1 120 ? 3.209 -7.497 7.997 1.00 90.69 120 SER A C 1
ATOM 957 O O . SER A 1 120 ? 2.230 -6.927 7.520 1.00 90.69 120 SER A O 1
ATOM 959 N N . ILE A 1 121 ? 4.451 -7.298 7.553 1.00 91.69 121 ILE A N 1
ATOM 960 C CA . ILE A 1 121 ? 4.782 -6.360 6.480 1.00 91.69 121 ILE A CA 1
ATOM 961 C C . ILE A 1 121 ? 5.243 -7.140 5.252 1.00 91.69 121 ILE A C 1
ATOM 963 O O . ILE A 1 121 ? 6.092 -8.028 5.354 1.00 91.69 121 ILE A O 1
ATOM 967 N N . TYR A 1 122 ? 4.704 -6.783 4.092 1.00 90.94 122 TYR A N 1
ATOM 968 C CA . TYR A 1 122 ? 5.102 -7.335 2.806 1.00 90.94 122 TYR A CA 1
ATOM 969 C C . TYR A 1 122 ? 5.410 -6.216 1.812 1.00 90.94 122 TYR A C 1
ATOM 971 O O . TYR A 1 122 ? 4.747 -5.184 1.798 1.00 90.94 122 TYR A O 1
ATOM 979 N N . LEU A 1 123 ? 6.406 -6.431 0.964 1.00 90.31 123 LEU A N 1
ATOM 980 C CA . LEU A 1 123 ? 6.796 -5.559 -0.134 1.00 90.31 123 LEU A CA 1
ATOM 981 C C . LEU A 1 123 ? 6.400 -6.201 -1.458 1.00 90.31 123 LEU A C 1
ATOM 983 O O . LEU A 1 123 ? 6.748 -7.352 -1.700 1.00 90.31 123 LEU A O 1
ATOM 987 N N . TYR A 1 124 ? 5.729 -5.444 -2.319 1.00 88.44 124 TYR A N 1
ATOM 988 C CA . TYR A 1 124 ? 5.400 -5.836 -3.682 1.00 88.44 124 TYR A CA 1
ATOM 989 C C . TYR A 1 124 ? 6.047 -4.875 -4.686 1.00 88.44 124 TYR A C 1
ATOM 991 O O . TYR A 1 124 ? 5.739 -3.682 -4.693 1.00 88.44 124 TYR A O 1
ATOM 999 N N . MET A 1 125 ? 6.955 -5.398 -5.515 1.00 79.38 125 MET A N 1
ATOM 1000 C CA . MET A 1 125 ? 7.815 -4.607 -6.416 1.00 79.38 125 MET A CA 1
ATOM 1001 C C . MET A 1 125 ? 7.209 -4.320 -7.799 1.00 79.38 125 MET A C 1
ATOM 1003 O O . MET A 1 125 ? 7.795 -3.581 -8.590 1.00 79.38 125 MET A O 1
ATOM 1007 N N . GLU A 1 126 ? 6.049 -4.894 -8.119 1.00 69.25 126 GLU A N 1
ATOM 1008 C CA . GLU A 1 126 ? 5.330 -4.591 -9.357 1.00 69.25 126 GLU A CA 1
ATOM 1009 C C . GLU A 1 126 ? 4.222 -3.577 -9.089 1.00 69.25 126 GLU A C 1
ATOM 1011 O O . GLU A 1 126 ? 3.136 -3.906 -8.613 1.00 69.25 126 GLU A O 1
ATOM 1016 N N . ASP A 1 127 ? 4.489 -2.315 -9.401 1.00 60.53 127 ASP A N 1
ATOM 1017 C CA . ASP A 1 127 ? 3.449 -1.300 -9.374 1.00 60.53 127 ASP A CA 1
ATOM 1018 C C . ASP A 1 127 ? 2.574 -1.384 -10.617 1.00 60.53 127 ASP A C 1
ATOM 1020 O O . ASP A 1 127 ? 2.909 -0.877 -11.687 1.00 60.53 127 ASP A O 1
ATOM 1024 N N . PHE A 1 128 ? 1.413 -1.995 -10.441 1.00 59.69 128 PHE A N 1
ATOM 1025 C CA . PHE A 1 128 ? 0.262 -1.630 -11.236 1.00 59.69 128 PHE A CA 1
ATOM 1026 C C . PHE A 1 128 ? -0.931 -1.440 -10.303 1.00 59.69 128 PHE A C 1
ATOM 1028 O O . PHE A 1 128 ? -1.226 -2.298 -9.470 1.00 59.69 128 PHE A O 1
ATOM 1035 N N . GLU A 1 129 ? -1.712 -0.383 -10.532 1.00 65.81 129 GLU A N 1
ATOM 1036 C CA . GLU A 1 129 ? -3.105 -0.273 -10.066 1.00 65.81 129 GLU A CA 1
ATOM 1037 C C . GLU A 1 129 ? -4.027 -1.316 -10.741 1.00 65.81 129 GLU A C 1
ATOM 1039 O O . GLU A 1 129 ? -5.248 -1.164 -10.791 1.00 65.81 129 GLU A O 1
ATOM 1044 N N . HIS A 1 130 ? -3.461 -2.393 -11.296 1.00 75.44 130 HIS A N 1
ATOM 1045 C CA . HIS A 1 130 ? -4.213 -3.443 -11.948 1.00 75.44 130 HIS A CA 1
ATOM 1046 C C . HIS A 1 130 ? -4.993 -4.223 -10.892 1.00 75.44 130 HIS A C 1
ATOM 1048 O O . HIS A 1 130 ? -4.445 -5.059 -10.171 1.00 75.44 130 HIS A O 1
ATOM 1054 N N . VAL A 1 131 ? -6.296 -3.962 -10.842 1.00 81.19 131 VAL A N 1
ATOM 1055 C CA . VAL A 1 131 ? -7.249 -4.547 -9.890 1.00 81.19 131 VAL A CA 1
ATOM 1056 C C . VAL A 1 131 ? -7.081 -6.063 -9.748 1.00 81.19 131 VAL A C 1
ATOM 1058 O O . VAL A 1 131 ? -7.078 -6.565 -8.629 1.00 81.19 131 VAL A O 1
ATOM 1061 N N . GLY A 1 132 ? -6.861 -6.787 -10.853 1.00 82.38 132 GLY A N 1
ATOM 1062 C CA . GLY A 1 132 ? -6.651 -8.240 -10.817 1.00 82.38 132 GLY A CA 1
ATOM 1063 C C . GLY A 1 132 ? -5.429 -8.670 -9.997 1.00 82.38 132 GLY A C 1
ATOM 1064 O O . GLY A 1 132 ? -5.524 -9.609 -9.220 1.00 82.38 132 GLY A O 1
ATOM 1065 N N . LYS A 1 133 ? -4.313 -7.934 -10.090 1.00 82.00 133 LYS A N 1
ATOM 1066 C CA . LYS A 1 133 ? -3.085 -8.242 -9.339 1.00 82.00 133 LYS A CA 1
ATOM 1067 C C . LYS A 1 133 ? -3.226 -7.894 -7.865 1.00 82.00 133 LYS A C 1
ATOM 1069 O O . LYS A 1 133 ? -2.763 -8.637 -7.008 1.00 82.00 133 LYS A O 1
ATOM 1074 N N . ILE A 1 134 ? -3.908 -6.787 -7.568 1.00 87.56 134 ILE A N 1
ATOM 1075 C CA . ILE A 1 134 ? -4.229 -6.432 -6.185 1.00 87.56 134 ILE A CA 1
ATOM 1076 C C . ILE A 1 134 ? -5.106 -7.527 -5.568 1.00 87.56 134 ILE A C 1
ATOM 1078 O O . ILE A 1 134 ? -4.795 -7.993 -4.479 1.00 87.56 134 ILE A O 1
ATOM 1082 N N . ARG A 1 135 ? -6.140 -7.999 -6.279 1.00 86.69 135 ARG A N 1
ATOM 1083 C CA . ARG A 1 135 ? -6.994 -9.098 -5.81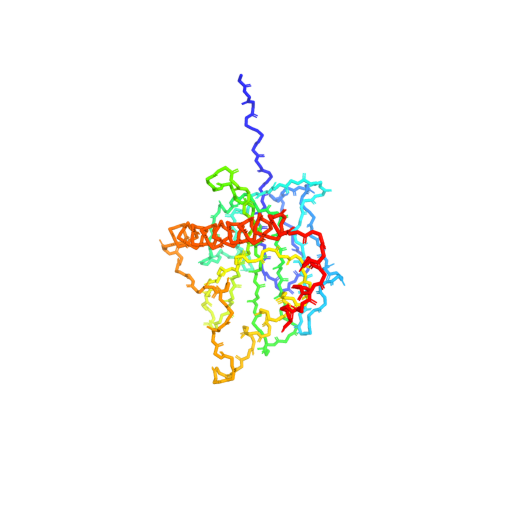0 1.00 86.69 135 ARG A CA 1
ATOM 1084 C C . ARG A 1 135 ? -6.195 -10.375 -5.542 1.00 86.69 135 ARG A C 1
ATOM 1086 O O . ARG A 1 135 ? -6.305 -10.900 -4.445 1.00 86.69 135 ARG A O 1
ATOM 1093 N N . GLU A 1 136 ? -5.336 -10.802 -6.468 1.00 85.50 136 GLU A N 1
ATOM 1094 C CA . GLU A 1 136 ? -4.464 -11.975 -6.271 1.00 85.50 136 GLU A CA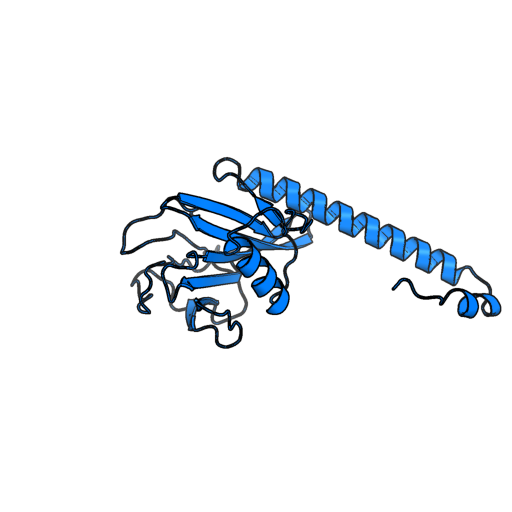 1
ATOM 1095 C C . GLU A 1 136 ? -3.627 -11.873 -4.982 1.00 85.50 136 GLU A C 1
ATOM 1097 O O . GLU A 1 136 ? -3.551 -12.828 -4.212 1.00 85.50 136 GLU A O 1
ATOM 1102 N N . VAL A 1 137 ? -3.032 -10.706 -4.706 1.00 87.38 137 VAL A N 1
ATOM 1103 C CA . VAL A 1 137 ? -2.243 -10.483 -3.483 1.00 87.38 137 VAL A CA 1
ATOM 1104 C C . VAL A 1 137 ? -3.117 -10.521 -2.222 1.00 87.38 137 VAL A C 1
ATOM 1106 O O . VAL A 1 137 ? -2.715 -11.104 -1.216 1.00 87.38 137 VAL A O 1
ATOM 1109 N N . ILE A 1 138 ? -4.315 -9.934 -2.261 1.00 89.75 138 ILE A N 1
ATOM 1110 C CA . ILE A 1 138 ? -5.250 -9.969 -1.126 1.00 89.75 138 ILE A CA 1
ATOM 1111 C C . ILE A 1 138 ? -5.767 -11.392 -0.870 1.00 89.75 138 ILE A C 1
ATOM 1113 O O . ILE A 1 138 ? -5.828 -11.817 0.285 1.00 89.75 138 ILE A O 1
ATOM 1117 N N . ASP A 1 139 ? -6.073 -12.154 -1.920 1.00 85.69 139 ASP A N 1
ATOM 1118 C CA . ASP A 1 139 ? -6.509 -13.550 -1.819 1.00 85.69 139 ASP A CA 1
ATOM 1119 C C . ASP A 1 139 ? -5.427 -14.419 -1.160 1.00 85.69 139 ASP A C 1
ATOM 1121 O O . ASP A 1 139 ? -5.734 -15.240 -0.293 1.00 85.69 139 ASP A O 1
ATOM 1125 N N . ILE A 1 140 ? -4.147 -14.178 -1.480 1.00 84.31 140 ILE A N 1
ATOM 1126 C CA . ILE A 1 140 ? -3.012 -14.836 -0.814 1.00 84.31 140 ILE A CA 1
ATOM 1127 C C . ILE A 1 140 ? -3.037 -14.591 0.698 1.00 84.31 140 ILE A C 1
ATOM 1129 O O . ILE A 1 140 ? -2.841 -15.526 1.474 1.00 84.31 140 ILE A O 1
ATOM 1133 N N . PHE A 1 141 ? -3.289 -13.358 1.142 1.00 87.50 141 PHE A N 1
ATOM 1134 C CA . PHE A 1 141 ? -3.299 -13.035 2.572 1.00 87.50 141 PHE A CA 1
ATOM 1135 C C . PHE A 1 141 ? -4.465 -13.674 3.337 1.00 87.50 141 PHE A C 1
ATOM 1137 O O . PHE A 1 141 ? -4.329 -13.934 4.540 1.00 87.50 141 PHE A O 1
ATOM 1144 N N . ASN A 1 142 ? -5.575 -13.949 2.650 1.00 84.31 142 ASN A N 1
ATOM 1145 C CA . ASN A 1 142 ? -6.784 -14.541 3.225 1.00 84.31 142 ASN A CA 1
ATOM 1146 C C . ASN A 1 142 ? -6.861 -16.068 3.098 1.00 84.31 142 ASN A C 1
ATOM 1148 O O . ASN A 1 142 ? -7.730 -16.685 3.715 1.00 84.31 142 ASN A O 1
ATOM 1152 N N . CYS A 1 143 ? -5.966 -16.703 2.339 1.00 76.38 143 CYS A N 1
ATOM 1153 C CA . CYS A 1 143 ? -5.967 -18.154 2.207 1.00 76.38 143 CYS A CA 1
ATOM 1154 C C . CYS A 1 143 ? -5.523 -18.837 3.514 1.00 76.38 143 CYS A C 1
ATOM 1156 O O . CYS A 1 143 ? -4.535 -18.452 4.143 1.00 76.38 143 CYS A O 1
ATOM 1158 N N . THR A 1 144 ? -6.273 -19.859 3.931 1.00 57.19 144 THR A N 1
ATOM 1159 C CA . THR A 1 144 ? -6.077 -20.597 5.192 1.00 57.19 144 THR A CA 1
ATOM 1160 C C . THR A 1 144 ? -5.204 -21.847 5.040 1.00 57.19 144 THR A C 1
ATOM 1162 O O . THR A 1 144 ? -4.752 -22.371 6.057 1.00 57.19 144 THR A O 1
ATOM 1165 N N . ASP A 1 145 ? -4.932 -22.310 3.810 1.00 53.16 145 ASP A N 1
ATOM 1166 C CA . ASP A 1 145 ? -4.162 -23.534 3.541 1.00 53.16 145 ASP A CA 1
ATOM 1167 C C . ASP A 1 145 ? -2.913 -23.257 2.660 1.00 53.16 145 ASP A C 1
ATOM 1169 O O . ASP A 1 145 ? -3.010 -23.112 1.438 1.00 53.16 145 ASP A O 1
ATOM 1173 N N . PRO A 1 146 ? -1.713 -23.136 3.259 1.00 43.09 146 PRO A N 1
ATOM 1174 C CA . PRO A 1 146 ? -0.489 -22.680 2.589 1.00 43.09 146 PRO A CA 1
ATOM 1175 C C . PRO A 1 146 ? 0.176 -23.710 1.652 1.00 43.09 146 PRO A C 1
ATOM 1177 O O . PRO A 1 146 ? 1.239 -23.426 1.102 1.00 43.09 146 PRO A O 1
ATOM 1180 N N . LEU A 1 147 ? -0.404 -24.902 1.461 1.00 41.72 147 LEU A N 1
ATOM 1181 C CA . LEU A 1 147 ? 0.160 -25.941 0.585 1.00 41.72 147 LEU A CA 1
ATOM 1182 C C . LEU A 1 147 ? -0.163 -25.752 -0.912 1.00 41.72 147 LEU A C 1
ATOM 1184 O O . LEU A 1 147 ? 0.573 -26.284 -1.741 1.00 41.72 147 LEU A O 1
ATOM 1188 N N . GLU A 1 148 ? -1.196 -24.982 -1.277 1.00 44.16 148 GLU A N 1
ATOM 1189 C CA . GLU A 1 148 ? -1.525 -24.682 -2.688 1.00 44.16 148 GLU A CA 1
ATOM 1190 C C . GLU A 1 148 ? -0.947 -23.352 -3.186 1.00 44.16 148 GLU A C 1
ATOM 1192 O O . GLU A 1 148 ? -0.643 -23.205 -4.369 1.00 44.16 148 GLU A O 1
ATOM 1197 N N . LEU A 1 149 ? -0.719 -22.399 -2.286 1.00 43.72 149 LEU A N 1
ATOM 1198 C CA . LEU A 1 149 ? -0.043 -21.145 -2.595 1.00 43.72 149 LEU A CA 1
ATOM 1199 C C . LEU A 1 149 ? 1.388 -21.238 -2.083 1.00 43.72 149 LEU A C 1
ATOM 1201 O O . LEU A 1 149 ? 1.767 -20.574 -1.119 1.00 43.72 149 LEU A O 1
ATOM 1205 N N . SER A 1 150 ? 2.207 -22.069 -2.740 1.00 41.25 150 SER A N 1
ATOM 1206 C CA . SER A 1 150 ? 3.654 -21.870 -2.673 1.00 41.25 150 SER A CA 1
ATOM 1207 C C . SER A 1 150 ? 3.892 -20.381 -2.904 1.00 41.25 150 SER A C 1
ATOM 1209 O O . SER A 1 150 ? 3.424 -19.855 -3.915 1.00 41.25 150 SER A O 1
ATOM 1211 N N . PHE A 1 151 ? 4.522 -19.707 -1.948 1.00 45.69 151 PHE A N 1
ATOM 1212 C CA . PHE A 1 151 ? 4.836 -18.282 -1.979 1.00 45.69 151 PHE A CA 1
ATOM 1213 C C . PHE A 1 151 ? 5.838 -18.033 -3.126 1.00 45.69 151 PHE A C 1
ATOM 1215 O O . PHE A 1 151 ? 7.035 -17.910 -2.913 1.00 45.69 151 PHE A O 1
ATOM 1222 N N . ASN A 1 152 ? 5.340 -18.091 -4.361 1.00 45.78 152 ASN A N 1
ATOM 1223 C CA . ASN A 1 152 ? 6.065 -18.096 -5.634 1.00 45.78 152 ASN A CA 1
ATOM 1224 C C . ASN A 1 152 ? 5.577 -16.934 -6.506 1.00 45.78 152 ASN A C 1
ATOM 1226 O O . ASN A 1 152 ? 5.598 -16.997 -7.732 1.00 45.78 152 ASN A O 1
ATOM 1230 N N . HIS A 1 153 ? 5.085 -15.864 -5.880 1.00 55.81 153 HIS A N 1
ATOM 1231 C CA . HIS A 1 153 ? 5.007 -14.599 -6.583 1.00 55.81 153 HIS A CA 1
ATOM 1232 C C . HIS A 1 153 ? 6.357 -13.920 -6.365 1.00 55.81 153 HIS A C 1
ATOM 1234 O O . HIS A 1 153 ? 6.566 -13.300 -5.326 1.00 55.81 153 HIS A O 1
ATOM 1240 N N . ASP A 1 154 ? 7.269 -14.055 -7.334 1.00 62.34 154 ASP A N 1
ATOM 1241 C CA . ASP A 1 154 ? 8.665 -13.565 -7.304 1.00 62.34 154 ASP A CA 1
ATOM 1242 C C . ASP A 1 154 ? 8.814 -12.066 -6.958 1.00 62.34 154 ASP A C 1
ATOM 1244 O O . ASP A 1 154 ? 9.921 -11.568 -6.775 1.00 62.34 154 ASP A O 1
ATOM 1248 N N . ALA A 1 155 ? 7.703 -11.332 -6.881 1.00 73.00 155 ALA A N 1
ATOM 1249 C CA . ALA A 1 155 ? 7.640 -9.912 -6.575 1.00 73.00 155 ALA A CA 1
ATOM 1250 C C . ALA A 1 155 ? 7.123 -9.580 -5.161 1.00 73.00 155 ALA A C 1
ATOM 1252 O O . ALA A 1 155 ? 7.155 -8.400 -4.812 1.00 73.00 155 ALA A O 1
ATOM 1253 N N . LEU A 1 156 ? 6.633 -10.554 -4.373 1.00 82.00 156 LEU A N 1
ATOM 1254 C CA . LEU A 1 156 ? 6.104 -10.346 -3.017 1.00 82.00 156 LEU A CA 1
ATOM 1255 C C . LEU A 1 156 ? 7.080 -10.871 -1.956 1.00 82.00 156 LEU A C 1
ATOM 1257 O O . LEU A 1 156 ? 7.341 -12.068 -1.870 1.00 82.00 156 LEU A O 1
ATOM 1261 N N . PHE A 1 157 ? 7.563 -9.986 -1.089 1.00 84.62 157 PHE A N 1
ATOM 1262 C CA . PHE A 1 157 ? 8.580 -10.294 -0.085 1.00 84.62 157 PHE A CA 1
ATOM 1263 C C . PHE A 1 157 ? 8.063 -9.972 1.309 1.00 84.62 157 PHE A C 1
ATOM 1265 O O . PHE A 1 157 ? 7.598 -8.863 1.548 1.00 84.62 157 PHE A O 1
ATOM 1272 N N . LYS A 1 158 ? 8.165 -10.906 2.258 1.00 87.75 158 LYS A N 1
ATOM 1273 C CA . LYS A 1 158 ? 7.914 -10.592 3.670 1.00 87.75 158 LYS A CA 1
ATOM 1274 C C . LYS A 1 158 ? 9.119 -9.848 4.240 1.00 87.75 158 LYS A C 1
ATOM 1276 O O . LYS A 1 158 ? 10.238 -10.337 4.112 1.00 87.75 158 LYS A O 1
ATOM 1281 N N . ILE A 1 159 ? 8.883 -8.709 4.885 1.00 87.25 159 ILE A N 1
ATOM 1282 C CA . ILE A 1 159 ? 9.944 -7.853 5.427 1.00 87.25 159 ILE A CA 1
ATOM 1283 C C . ILE A 1 159 ? 9.788 -7.636 6.931 1.00 87.25 159 ILE A C 1
ATOM 1285 O O . ILE A 1 159 ? 8.695 -7.746 7.491 1.00 87.25 159 ILE A O 1
ATOM 1289 N N . GLN A 1 160 ? 10.905 -7.344 7.591 1.00 86.38 160 GLN A N 1
ATOM 1290 C CA . GLN A 1 160 ? 10.956 -7.035 9.020 1.00 86.38 160 GLN A CA 1
ATOM 1291 C C . GLN A 1 160 ? 10.966 -5.523 9.235 1.00 86.38 160 GLN A C 1
ATOM 1293 O O . GLN A 1 160 ? 11.677 -4.803 8.534 1.00 86.38 160 GLN A O 1
ATOM 1298 N N . LEU A 1 161 ? 10.210 -5.041 10.223 1.00 85.06 161 LEU A N 1
ATOM 1299 C CA . LEU A 1 161 ? 10.069 -3.609 10.497 1.00 85.06 161 LEU A CA 1
ATOM 1300 C C . LEU A 1 161 ? 11.420 -2.947 10.811 1.00 85.06 161 LEU A C 1
ATOM 1302 O O . LEU A 1 161 ? 11.720 -1.871 10.299 1.00 85.06 161 LEU A O 1
ATOM 1306 N N . GLU A 1 162 ? 12.254 -3.606 11.612 1.00 87.81 162 GLU A N 1
ATOM 1307 C CA . GLU A 1 162 ? 13.590 -3.145 11.996 1.00 87.81 162 GLU A CA 1
ATOM 1308 C C . GLU A 1 162 ? 14.566 -3.032 10.812 1.00 87.81 162 GLU A C 1
ATOM 1310 O O . GLU A 1 162 ? 15.536 -2.282 10.888 1.00 87.81 162 GLU A O 1
ATOM 1315 N N . ASN A 1 163 ? 14.283 -3.730 9.708 1.00 86.44 163 ASN A N 1
ATOM 1316 C CA . ASN A 1 163 ? 15.104 -3.783 8.500 1.00 86.44 163 ASN A CA 1
ATOM 1317 C C . ASN A 1 163 ? 14.368 -3.212 7.274 1.00 86.44 163 ASN A C 1
ATOM 1319 O O . ASN A 1 163 ? 14.746 -3.501 6.140 1.00 86.44 163 ASN A O 1
ATOM 1323 N N . LEU A 1 164 ? 13.318 -2.408 7.486 1.00 85.19 164 LEU A N 1
ATOM 1324 C CA . LEU A 1 164 ? 12.416 -1.953 6.424 1.00 85.19 164 LEU A CA 1
ATOM 1325 C C . LEU A 1 164 ? 13.173 -1.291 5.262 1.00 85.19 164 LEU A C 1
ATOM 1327 O O . LEU A 1 164 ? 13.047 -1.714 4.117 1.00 85.19 164 LEU A O 1
ATOM 1331 N N . ASN A 1 165 ? 13.988 -0.276 5.559 1.00 84.81 165 ASN A N 1
ATOM 1332 C CA . ASN A 1 165 ? 14.682 0.494 4.525 1.00 84.81 165 ASN A CA 1
ATOM 1333 C C . ASN A 1 165 ? 15.731 -0.347 3.787 1.00 84.81 165 ASN A C 1
ATOM 1335 O O . ASN A 1 165 ? 15.780 -0.311 2.562 1.00 84.81 165 ASN A O 1
ATOM 1339 N N . SER A 1 166 ? 16.534 -1.133 4.511 1.00 87.38 166 SER A N 1
ATOM 1340 C CA . SER A 1 166 ? 17.582 -1.954 3.895 1.00 87.38 166 SER A CA 1
ATOM 1341 C C . SER A 1 166 ? 17.001 -3.057 3.007 1.00 87.38 166 SER A C 1
ATOM 1343 O O . SER A 1 166 ? 17.517 -3.287 1.917 1.00 87.38 166 SER A O 1
ATOM 1345 N N . GLN A 1 167 ? 15.900 -3.693 3.418 1.00 85.94 167 GLN A N 1
ATOM 1346 C CA . GLN A 1 167 ? 15.233 -4.724 2.615 1.00 85.94 167 GLN A CA 1
ATOM 1347 C C . GLN A 1 167 ? 14.505 -4.140 1.396 1.00 85.94 167 GLN A C 1
ATOM 1349 O O . GLN A 1 167 ? 14.499 -4.768 0.338 1.00 85.94 167 GLN A O 1
ATOM 1354 N N . ILE A 1 168 ? 13.944 -2.927 1.499 1.00 86.44 168 ILE A N 1
ATOM 1355 C CA . ILE A 1 168 ? 13.402 -2.207 0.334 1.00 86.44 168 ILE A CA 1
ATOM 1356 C C . ILE A 1 168 ? 14.520 -1.885 -0.664 1.00 86.44 168 ILE A C 1
ATOM 1358 O O . ILE A 1 168 ? 14.355 -2.132 -1.856 1.00 86.44 168 ILE A O 1
ATOM 1362 N N . GLU A 1 169 ? 15.661 -1.370 -0.202 1.00 86.00 169 GLU A N 1
ATOM 1363 C CA . GLU A 1 169 ? 16.806 -1.060 -1.069 1.00 86.00 169 GLU A CA 1
ATOM 1364 C C . GLU A 1 169 ? 17.372 -2.312 -1.758 1.00 86.00 169 GLU A C 1
ATOM 1366 O O . GLU A 1 169 ? 17.677 -2.275 -2.953 1.00 86.00 169 GLU A O 1
ATOM 1371 N N . GLU A 1 170 ? 17.478 -3.436 -1.043 1.00 86.50 170 GLU A N 1
ATOM 1372 C CA . GLU A 1 170 ? 17.927 -4.720 -1.596 1.00 86.50 170 GLU A CA 1
ATOM 1373 C C . GLU A 1 170 ? 16.970 -5.242 -2.679 1.00 86.50 170 GLU A C 1
ATOM 1375 O O . GLU A 1 170 ? 17.402 -5.627 -3.775 1.00 86.50 170 GLU A O 1
ATOM 1380 N N . ALA A 1 171 ? 15.662 -5.197 -2.411 1.00 84.75 171 ALA A N 1
ATOM 1381 C CA . ALA A 1 171 ? 14.634 -5.594 -3.367 1.00 84.75 171 ALA A CA 1
ATOM 1382 C C . ALA A 1 171 ? 14.607 -4.667 -4.595 1.00 84.75 171 ALA A C 1
ATOM 1384 O O . ALA A 1 171 ? 14.577 -5.148 -5.729 1.00 84.75 171 ALA A O 1
ATOM 1385 N N . ALA A 1 172 ? 14.696 -3.348 -4.394 1.00 83.25 172 ALA A N 1
ATOM 1386 C CA . ALA A 1 172 ? 14.780 -2.349 -5.461 1.00 83.25 172 ALA A CA 1
ATOM 1387 C C . ALA A 1 172 ? 16.009 -2.550 -6.349 1.00 83.25 172 ALA A C 1
ATOM 1389 O O . ALA A 1 172 ? 15.905 -2.535 -7.577 1.00 83.25 172 ALA A O 1
ATOM 1390 N N . THR A 1 173 ? 17.162 -2.809 -5.736 1.00 83.62 173 THR A N 1
ATOM 1391 C CA . THR A 1 173 ? 18.408 -3.110 -6.444 1.00 83.62 173 THR A CA 1
ATOM 1392 C C . THR A 1 173 ? 18.251 -4.355 -7.314 1.00 83.62 173 THR A C 1
ATOM 1394 O O . THR A 1 173 ? 18.528 -4.313 -8.514 1.00 83.62 173 THR A O 1
ATOM 1397 N N . SER A 1 174 ? 17.749 -5.448 -6.736 1.00 82.12 174 SER A N 1
ATOM 1398 C CA . SER A 1 174 ? 17.535 -6.719 -7.441 1.00 82.12 174 SER A CA 1
ATOM 1399 C C . SER A 1 174 ? 16.550 -6.573 -8.607 1.00 82.12 174 SER A C 1
ATOM 1401 O O . SER A 1 174 ? 16.790 -7.090 -9.700 1.00 82.12 174 SER A O 1
ATOM 1403 N N . TYR A 1 175 ? 15.477 -5.807 -8.403 1.00 78.75 175 TYR A N 1
ATOM 1404 C CA . TYR A 1 175 ? 14.463 -5.511 -9.413 1.00 78.75 175 TYR A CA 1
ATOM 1405 C C . TYR A 1 175 ? 14.996 -4.660 -10.577 1.00 78.75 175 TYR A C 1
ATOM 1407 O O . TYR A 1 175 ? 14.701 -4.931 -11.741 1.00 78.75 175 TYR A O 1
ATOM 1415 N N . LEU A 1 176 ? 15.815 -3.641 -10.302 1.00 78.50 176 LEU A N 1
ATOM 1416 C CA . LEU A 1 176 ? 16.445 -2.857 -11.367 1.00 78.50 176 LEU A CA 1
ATOM 1417 C C . LEU A 1 176 ? 17.451 -3.687 -12.168 1.00 78.50 176 LEU A C 1
ATOM 1419 O O . LEU A 1 176 ? 17.488 -3.576 -13.395 1.00 78.50 176 LEU A O 1
ATOM 1423 N N . TYR A 1 177 ? 18.241 -4.539 -11.505 1.00 78.25 177 TYR A N 1
ATOM 1424 C CA . TYR A 1 177 ? 19.177 -5.426 -12.198 1.00 78.25 177 TYR A CA 1
ATOM 1425 C C . TYR A 1 177 ? 18.456 -6.404 -13.128 1.00 78.25 177 TYR A C 1
ATOM 1427 O O . TYR A 1 177 ? 18.893 -6.581 -14.267 1.00 78.25 177 TYR A O 1
ATOM 1435 N N . SER A 1 178 ? 17.337 -6.993 -12.695 1.00 75.56 178 SER A N 1
ATOM 1436 C CA . SER A 1 178 ? 16.556 -7.899 -13.545 1.00 75.56 178 SER A CA 1
ATOM 1437 C C . SER A 1 178 ? 15.957 -7.174 -14.757 1.00 75.56 178 SER A C 1
ATOM 1439 O O . SER A 1 178 ? 16.030 -7.686 -15.876 1.00 75.56 178 SER A O 1
ATOM 1441 N N . LYS A 1 179 ? 15.459 -5.940 -14.579 1.00 73.69 179 LYS A N 1
ATOM 1442 C CA . LYS A 1 179 ? 15.012 -5.085 -15.691 1.00 73.69 179 LYS A CA 1
ATOM 1443 C C . LYS A 1 179 ? 16.139 -4.748 -16.660 1.00 73.69 179 LYS A C 1
ATOM 1445 O O . LYS A 1 179 ? 15.939 -4.831 -17.871 1.00 73.69 179 LYS A O 1
ATOM 1450 N N . TYR A 1 180 ? 17.310 -4.364 -16.159 1.00 73.81 180 TYR A N 1
ATOM 1451 C CA . TYR A 1 180 ? 18.453 -4.028 -17.005 1.00 73.81 180 TYR A CA 1
ATOM 1452 C C . TYR A 1 180 ? 18.940 -5.238 -17.815 1.00 73.81 180 TYR A C 1
ATOM 1454 O O . TYR A 1 180 ? 19.208 -5.109 -19.014 1.00 73.81 180 TYR A O 1
ATOM 1462 N N . ASP A 1 181 ? 19.013 -6.422 -17.198 1.00 74.06 181 ASP A N 1
ATOM 1463 C CA . ASP A 1 181 ? 19.354 -7.662 -17.902 1.00 74.06 181 ASP A CA 1
ATOM 1464 C C . ASP A 1 181 ? 18.330 -7.978 -19.000 1.00 74.06 181 ASP A C 1
ATOM 1466 O O . ASP A 1 181 ? 18.704 -8.220 -20.151 1.00 74.06 181 ASP A O 1
ATOM 1470 N N . LEU A 1 182 ? 17.034 -7.873 -18.688 1.00 71.44 182 LEU A N 1
ATOM 1471 C CA . LEU A 1 182 ? 15.959 -8.066 -19.658 1.00 71.44 182 LEU A CA 1
ATOM 1472 C C . LEU A 1 182 ? 16.089 -7.100 -20.843 1.00 71.44 182 LEU A C 1
ATOM 1474 O O . LEU A 1 182 ? 16.077 -7.535 -21.995 1.00 71.44 182 LEU A O 1
ATOM 1478 N N . TRP A 1 183 ? 16.275 -5.804 -20.584 1.00 70.00 183 TRP A N 1
ATOM 1479 C CA . TRP A 1 183 ? 16.469 -4.802 -21.634 1.00 70.00 183 TRP A CA 1
ATOM 1480 C C . TRP A 1 183 ? 17.724 -5.053 -22.462 1.00 70.00 183 TRP A C 1
ATOM 1482 O O . TRP A 1 183 ? 17.696 -4.899 -23.685 1.00 70.00 183 TRP A O 1
ATOM 1492 N N . THR A 1 184 ? 18.810 -5.493 -21.832 1.00 74.31 184 THR A N 1
ATOM 1493 C CA . THR A 1 184 ? 20.044 -5.872 -22.526 1.00 74.31 184 THR A CA 1
ATOM 1494 C C . THR A 1 184 ? 19.802 -7.063 -23.454 1.00 74.31 184 THR A C 1
ATOM 1496 O O . THR A 1 184 ? 20.249 -7.054 -24.604 1.00 74.31 184 THR A O 1
ATOM 1499 N N . ARG A 1 185 ? 19.057 -8.075 -22.994 1.00 70.75 185 ARG A N 1
ATOM 1500 C CA . ARG A 1 185 ? 18.681 -9.252 -23.791 1.00 70.75 185 ARG A CA 1
ATOM 1501 C C . ARG A 1 185 ? 17.764 -8.885 -24.955 1.00 70.75 185 ARG A C 1
ATOM 1503 O O . ARG A 1 185 ? 18.031 -9.313 -26.075 1.00 70.75 185 ARG A O 1
ATOM 1510 N N . ILE A 1 186 ? 16.746 -8.056 -24.719 1.00 72.06 186 ILE A N 1
ATOM 1511 C CA . ILE A 1 186 ? 15.846 -7.548 -25.766 1.00 72.06 186 ILE A CA 1
ATOM 1512 C C . ILE A 1 186 ? 16.642 -6.750 -26.800 1.00 72.06 186 ILE A C 1
ATOM 1514 O O . ILE A 1 186 ? 16.516 -6.999 -27.994 1.00 72.06 186 ILE A O 1
ATOM 1518 N N . THR A 1 187 ? 17.503 -5.831 -26.361 1.00 72.56 187 THR A N 1
ATOM 1519 C CA . THR A 1 187 ? 18.311 -4.997 -27.263 1.00 72.56 187 THR A CA 1
ATOM 1520 C C . THR A 1 187 ? 19.233 -5.849 -28.128 1.00 72.56 187 THR A C 1
ATOM 1522 O O . THR A 1 187 ? 19.316 -5.628 -29.335 1.00 72.56 187 THR A O 1
ATOM 1525 N N . ARG A 1 188 ? 19.884 -6.860 -27.541 1.00 76.50 188 ARG A N 1
ATOM 1526 C CA . ARG A 1 188 ? 20.731 -7.808 -28.277 1.00 76.50 188 ARG A CA 1
ATOM 1527 C C . ARG A 1 188 ? 19.931 -8.595 -29.310 1.00 76.50 188 ARG A C 1
ATOM 1529 O O . ARG A 1 188 ? 20.329 -8.651 -30.467 1.00 76.50 188 ARG A O 1
ATOM 1536 N N . TRP A 1 189 ? 18.780 -9.131 -28.915 1.00 74.81 189 TRP A N 1
ATOM 1537 C CA . TRP A 1 189 ? 17.888 -9.860 -29.816 1.00 74.81 189 TRP A CA 1
ATOM 1538 C C . TRP A 1 189 ? 17.406 -8.988 -30.983 1.00 74.81 189 TRP A C 1
ATOM 1540 O O . TRP A 1 189 ? 17.431 -9.407 -32.138 1.00 74.81 189 TRP A O 1
ATOM 1550 N N . VAL A 1 190 ? 17.038 -7.736 -30.701 1.00 75.12 190 VAL A N 1
ATOM 1551 C CA . VAL A 1 190 ? 16.674 -6.742 -31.715 1.00 75.12 190 VAL A CA 1
ATOM 1552 C C . VAL A 1 190 ? 17.849 -6.485 -32.667 1.00 75.12 190 VAL A C 1
ATOM 1554 O O . VAL A 1 190 ? 17.672 -6.532 -33.883 1.00 75.12 190 VAL A O 1
ATOM 1557 N N . GLN A 1 191 ? 19.060 -6.260 -32.150 1.00 77.31 191 GLN A N 1
ATOM 1558 C CA . GLN A 1 191 ? 20.261 -6.067 -32.974 1.00 77.31 191 GLN A CA 1
ATOM 1559 C C . GLN A 1 191 ? 20.545 -7.277 -33.878 1.00 77.31 191 GLN A C 1
ATOM 1561 O O . GLN A 1 191 ? 20.791 -7.103 -35.073 1.00 77.31 191 GLN A O 1
ATOM 1566 N N . GLU A 1 192 ? 20.457 -8.493 -33.339 1.00 80.50 192 GLU A N 1
ATOM 1567 C CA . GLU A 1 192 ? 20.618 -9.744 -34.087 1.00 80.50 192 GLU A CA 1
ATOM 1568 C C . GLU A 1 192 ? 19.577 -9.861 -35.209 1.00 80.50 192 GLU A C 1
ATOM 1570 O O . GLU A 1 192 ? 19.944 -10.060 -36.369 1.00 80.50 192 GLU A O 1
ATOM 1575 N N . LEU A 1 193 ? 18.296 -9.622 -34.919 1.00 75.50 193 LEU A N 1
ATOM 1576 C CA . LEU A 1 193 ? 17.221 -9.610 -35.918 1.00 75.50 193 LEU A CA 1
ATOM 1577 C C . LEU A 1 193 ? 17.459 -8.596 -37.044 1.00 75.50 193 LEU A C 1
ATOM 1579 O O . LEU A 1 193 ? 17.234 -8.897 -38.220 1.00 75.50 193 LEU A O 1
ATOM 1583 N N . PHE A 1 194 ? 17.923 -7.391 -36.709 1.00 74.38 194 PHE A N 1
ATOM 1584 C CA . PHE A 1 194 ? 18.204 -6.349 -37.697 1.00 74.38 194 PHE A CA 1
ATOM 1585 C C . PHE A 1 194 ? 19.508 -6.579 -38.474 1.00 74.38 194 PHE A C 1
ATOM 1587 O O . PHE A 1 194 ? 19.666 -6.004 -39.553 1.00 74.38 194 PHE A O 1
ATOM 1594 N N . SER A 1 195 ? 20.393 -7.458 -38.000 1.00 76.88 195 SER A N 1
ATOM 1595 C CA . SER A 1 195 ? 21.567 -7.918 -38.751 1.00 76.88 195 SER A CA 1
ATOM 1596 C C . SER A 1 195 ? 21.246 -9.010 -39.786 1.00 76.88 195 SER A C 1
ATOM 1598 O O . SER A 1 195 ? 22.023 -9.220 -40.718 1.00 76.88 195 SER A O 1
ATOM 1600 N N . LEU A 1 196 ? 20.080 -9.666 -39.688 1.00 73.62 196 LEU A N 1
ATOM 1601 C CA . LEU A 1 196 ? 19.666 -10.696 -40.644 1.00 73.62 196 LEU A CA 1
ATOM 1602 C C . LEU A 1 196 ? 19.231 -10.087 -41.996 1.00 73.62 196 LEU A C 1
ATOM 1604 O O . LEU A 1 196 ? 18.582 -9.028 -42.020 1.00 73.62 196 LEU A O 1
ATOM 1608 N N . PRO A 1 197 ? 19.506 -10.767 -43.131 1.00 75.81 197 PRO A N 1
ATOM 1609 C CA . PRO A 1 197 ? 18.958 -10.410 -44.440 1.00 75.81 197 PRO A CA 1
ATOM 1610 C C . PRO A 1 197 ? 17.425 -10.357 -44.409 1.00 75.81 197 PRO A C 1
ATOM 1612 O O . PRO A 1 197 ? 16.792 -11.199 -43.773 1.00 75.81 197 PRO A O 1
ATOM 1615 N N . GLN A 1 198 ? 16.807 -9.411 -45.128 1.00 61.84 198 GLN A N 1
ATOM 1616 C CA . GLN A 1 198 ? 15.350 -9.179 -45.082 1.00 61.84 198 GLN A CA 1
ATOM 1617 C C . GLN A 1 198 ? 14.501 -10.444 -45.321 1.00 61.84 198 GLN A C 1
ATOM 1619 O O . GLN A 1 198 ? 13.454 -10.590 -44.699 1.00 61.84 198 GLN A O 1
ATOM 1624 N N . GLY A 1 199 ? 14.970 -11.386 -46.150 1.00 63.28 199 GLY A N 1
ATOM 1625 C CA . GLY A 1 199 ? 14.271 -12.649 -46.427 1.00 63.28 199 GLY A CA 1
ATOM 1626 C C . GLY A 1 199 ? 14.227 -13.653 -45.263 1.00 63.28 199 GLY A C 1
ATOM 1627 O O . GLY A 1 199 ? 13.380 -14.537 -45.277 1.00 63.28 199 GLY A O 1
ATOM 1628 N N . LEU A 1 200 ? 15.095 -13.512 -44.252 1.00 59.81 200 LEU A N 1
ATOM 1629 C CA . LEU A 1 200 ? 15.187 -14.407 -43.085 1.00 59.81 200 LEU A CA 1
ATOM 1630 C C . LEU A 1 200 ? 14.522 -13.834 -41.822 1.00 59.81 200 LEU A C 1
ATOM 1632 O O . LEU A 1 200 ? 14.328 -14.554 -40.843 1.00 59.81 200 LEU A O 1
ATOM 1636 N N . ARG A 1 201 ? 14.129 -12.553 -41.838 1.00 59.59 201 ARG A N 1
ATOM 1637 C CA . ARG A 1 201 ? 13.470 -11.895 -40.695 1.00 59.59 201 ARG A CA 1
ATOM 1638 C C . ARG A 1 201 ? 12.069 -12.452 -40.436 1.00 59.59 201 ARG A C 1
ATOM 1640 O O . ARG A 1 201 ? 11.676 -12.612 -39.287 1.00 59.59 201 ARG A O 1
ATOM 1647 N N . ASN A 1 202 ? 11.346 -12.823 -41.494 1.00 56.34 202 ASN A N 1
ATOM 1648 C CA . ASN A 1 202 ? 9.972 -13.329 -41.395 1.00 56.34 202 ASN A CA 1
ATOM 1649 C C . ASN A 1 202 ? 9.887 -14.774 -40.865 1.00 56.34 202 ASN A C 1
ATOM 1651 O O . ASN A 1 202 ? 8.840 -15.172 -40.370 1.00 56.34 202 ASN A O 1
ATOM 1655 N N . SER A 1 203 ? 10.977 -15.550 -40.923 1.00 57.88 203 SER A N 1
ATOM 1656 C CA . SER A 1 203 ? 11.049 -16.926 -40.400 1.00 57.88 203 SER A CA 1
ATOM 1657 C C . SER A 1 203 ? 11.429 -17.025 -38.916 1.00 57.88 203 SER A C 1
ATOM 1659 O O . SER A 1 203 ? 11.443 -18.124 -38.372 1.00 57.88 203 SER A O 1
ATOM 1661 N N . HIS A 1 204 ? 11.761 -15.910 -38.253 1.00 54.28 204 HIS A N 1
ATOM 1662 C CA . HIS A 1 204 ? 12.072 -15.864 -36.812 1.00 54.28 204 HIS A CA 1
ATOM 1663 C C . HIS A 1 204 ? 10.901 -15.388 -35.938 1.00 54.28 204 HIS A C 1
ATOM 1665 O O . HIS A 1 204 ? 11.012 -15.387 -34.716 1.00 54.28 204 HIS A O 1
ATOM 1671 N N . PHE A 1 205 ? 9.753 -15.062 -36.538 1.00 52.16 205 PHE A N 1
ATOM 1672 C CA . PHE A 1 205 ? 8.495 -14.843 -35.822 1.00 52.16 205 PHE A CA 1
ATOM 1673 C C . PHE A 1 205 ? 7.783 -16.183 -35.551 1.00 52.16 205 PHE A C 1
ATOM 1675 O O . PHE A 1 205 ? 6.681 -16.420 -36.034 1.00 52.16 205 PHE A O 1
ATOM 1682 N N . ALA A 1 206 ? 8.415 -17.086 -34.800 1.00 49.75 206 ALA A N 1
ATOM 1683 C CA . ALA A 1 206 ? 7.682 -18.115 -34.060 1.00 49.75 206 ALA A CA 1
ATOM 1684 C C . ALA A 1 206 ? 7.604 -17.616 -32.609 1.00 49.75 206 ALA A C 1
ATOM 1686 O O . ALA A 1 206 ? 8.653 -17.339 -32.024 1.00 49.75 206 ALA A O 1
ATOM 1687 N N . PRO A 1 207 ? 6.404 -17.372 -32.060 1.00 48.50 207 PRO A N 1
ATOM 1688 C CA . PRO A 1 207 ? 6.272 -16.549 -30.873 1.00 48.50 207 PRO A CA 1
ATOM 1689 C C . PRO A 1 207 ? 6.719 -17.317 -29.630 1.00 48.50 207 PRO A C 1
ATOM 1691 O O . PRO A 1 207 ? 6.334 -18.466 -29.425 1.00 48.50 207 PRO A O 1
ATOM 1694 N N . PHE A 1 208 ? 7.492 -16.638 -28.787 1.00 42.91 208 PHE A N 1
ATOM 1695 C CA . PHE A 1 208 ? 7.526 -16.923 -27.360 1.00 42.91 208 PHE A CA 1
ATOM 1696 C C . PHE A 1 208 ? 6.155 -16.520 -26.790 1.00 42.91 208 PHE A C 1
ATOM 1698 O O . PHE A 1 208 ? 5.938 -15.351 -26.474 1.00 42.91 208 PHE A O 1
ATOM 1705 N N . PHE A 1 209 ? 5.225 -17.474 -26.762 1.00 39.59 209 PHE A N 1
ATOM 1706 C CA . PHE A 1 209 ? 4.117 -17.529 -25.808 1.00 39.59 209 PHE A CA 1
ATOM 1707 C C . PHE A 1 209 ? 4.377 -18.710 -24.878 1.00 39.59 209 PHE A C 1
ATOM 1709 O O . PHE A 1 209 ? 4.829 -19.759 -25.396 1.00 39.59 209 PHE A O 1
#

Organism: NCBI:txid1537102

Foldseek 3Di:
DDPPPAFFEAEAELELDPCSDDPNHDPQWDWDFPPVQDAPQWGKIKTAGVDQFFHWYAFYHYVNHGDPDDGGDTQWGMKIFGRGNDPLAWTKIWTWHWDQDPNDTFIKIWIWTDDPNDTWIKIFRDDDPPSVVVNVVRVVRNDPDCPVCPVPPPRIGTDDPVCVVVVVNVSVVVVVVVVVVVVVVVVVVVVVLVPDDPVCNVVPPPDPD